Protein AF-A0A077R2S4-F1 (afdb_monomer)

InterPro domains:
  IPR029058 Alpha/Beta hydrolase fold [G3DSA:3.40.50.1820] (150-298)

Nearest PDB structures (foldseek):
  6gug-assembly1_A  TM=3.776E-01  e=5.746E-01  Aspergillus fumigatus Af293
  6gui-assembly1_B  TM=4.378E-01  e=1.288E+00  Aspergillus fumigatus Af293
  6gur-assembly1_B  TM=2.798E-01  e=3.287E-01  Aspergillus fumigatus Af293
  6gug-assembly1_B  TM=2.922E-01  e=1.069E+00  Aspergillus fumigatus Af293
  6gud-assembly1_B  TM=2.877E-01  e=1.004E+00  Aspergillus fumigatus Af293

Radius of gyration: 27.4 Å; Cα contacts (8 Å, |Δi|>4): 504; chains: 1; bounding box: 92×60×86 Å

Organism: NCBI:txid1398559

Secondary structure (DSSP, 8-state):
-------PPPP---SSSHHHHHHHHHHHGGGG-------S--TTS-STT----SS--PPPTTEEEEEEESSSS-EEEEEEES-SSSGGG-SEEEE----TT--HHHHHHHHHHHHHHHHHTT-TT--TTEEEEEE-PPPTTT-TTTS-TTBPP---TTTT-TTGGGS--EEEEETT---SSSS---HHHHHHH-S-HHHHHHHHHHHHHHHTT--STT-TTSS---TTT-GGGGG-TTTSTTS-GGGS----HHHHTTTTT-----EEEEETT--S-HHHHHHSHHHHHHHHS-GGG--BS-----TTTTTT----TTTT--TTS-------

pLDDT: mean 75.56, std 20.41, range [32.5, 98.06]

Foldseek 3Di:
DDDDDDDDDDDPDPDDDPVVVVVVVVVVVVPPPPPDFAFQDDPLPPDPPQDQDPELDDQADQWDWDWDDPDPQATWIKGKGCAPVDPVQAPEEAEFEDDRNQNQNVSLNLVVVLLVVCCVVVFAASDRRYMYIRTRAHGVPRHVNHDDPRYGHDNDPCPPCVPVQVDAAEAEAEPPQQAQDDDDPDLVLCLFQNRRPRSSSQSVVQVLCLLQVNECPPSQLHAGDDCVSHVVVVVPPDQQPPAPLVPADDDPPVVSVVNHNRHRLYAYAYDYPDHPDSNSQSVDPLSSLLVRHDSVRNHDDDRGRCHPVCRRSHSDCVSVPPPVPPPPPDDD

Sequence (332 aa):
MVRLSKHSPLPRAFLSLSVFLTILILSILSACAKPTRRDAFTSVRGNAGDTRLTSLGSRPAGAYARSLNVTSTSSIFTWYSKTPRNESDAESAFIIIHGVKRNAGTYWTILNNAWAKARDASFGSARPNSIRVAPLFFSTNEDAGVYNSSQLGWADSNAWTVAYANKQVRYVVGLNDTQIQNGDQTCMAHAVGGQLRRNRSLAYWKYIHLLAGQGGKGLENFPGSFPSLNPQQSGNKTNFQNNNTSNIPRSSYSVANKFKGVEIKHTLTVVQGAGHSASKVYSSTVGRYALFADQANSGGGTVPDFSNELIGYTADAAGAKSYDDGDDGDDD

Solvent-accessible surface area (backbone atoms only — not comparable to full-atom values): 19639 Å² total; per-residue (Å²): 134,90,84,90,82,89,83,83,86,81,84,91,81,86,87,79,65,74,67,61,57,55,56,55,58,61,60,65,68,68,76,70,74,73,79,73,89,36,38,38,54,68,78,90,68,64,78,72,90,66,72,59,48,84,55,86,67,71,82,36,91,68,43,44,84,42,71,48,72,80,50,101,71,34,23,38,46,24,44,30,38,61,37,33,86,48,79,89,62,43,79,40,77,44,81,43,80,48,63,94,75,56,45,18,42,60,49,40,47,47,50,49,53,26,38,50,58,27,32,79,67,68,34,66,63,29,47,88,27,29,35,41,34,12,49,48,67,36,36,60,81,58,18,65,84,55,60,57,93,40,46,50,32,50,47,58,94,60,80,77,53,78,64,55,57,76,36,83,44,73,48,78,43,26,71,52,20,60,49,63,71,73,81,82,76,48,42,68,43,34,17,49,17,44,61,30,48,39,36,29,56,43,15,48,56,48,47,58,42,26,46,19,56,46,69,67,78,94,44,65,38,37,26,40,81,53,59,92,60,38,55,70,72,68,65,58,67,85,80,64,75,85,55,76,70,85,62,48,91,70,77,52,69,78,61,50,56,73,37,45,76,51,67,70,57,54,29,56,22,46,32,81,89,14,33,90,38,65,59,57,35,34,70,34,70,69,40,32,34,41,72,24,35,55,74,95,60,17,40,42,69,81,81,66,81,32,42,74,79,31,74,78,55,49,45,41,77,77,40,52,42,70,82,83,60,89,72,90,78,81,90,133

Structure (mmCIF, N/CA/C/O backbone):
data_AF-A0A077R2S4-F1
#
_entry.id   AF-A0A077R2S4-F1
#
loop_
_atom_site.group_PDB
_atom_site.id
_atom_site.type_symbol
_atom_site.label_atom_id
_atom_site.label_alt_id
_atom_site.label_comp_id
_atom_site.label_asym_id
_atom_site.label_entity_id
_atom_site.label_seq_id
_atom_site.pdbx_PDB_ins_code
_atom_site.Cartn_x
_atom_site.Cartn_y
_atom_site.Cartn_z
_atom_site.occupancy
_atom_site.B_iso_or_equiv
_atom_site.auth_seq_id
_atom_site.auth_comp_id
_atom_site.auth_asym_id
_atom_site.auth_atom_id
_atom_site.pdbx_PDB_model_num
ATOM 1 N N . MET A 1 1 ? 70.246 36.382 55.295 1.00 35.97 1 MET A N 1
ATOM 2 C CA . MET A 1 1 ? 70.222 37.630 54.504 1.00 35.97 1 MET A CA 1
ATOM 3 C C . MET A 1 1 ? 69.010 37.559 53.576 1.00 35.97 1 MET A C 1
ATOM 5 O O . MET A 1 1 ? 68.963 36.639 52.783 1.00 35.97 1 MET A O 1
ATOM 9 N N . VAL A 1 2 ? 68.035 38.465 53.775 1.00 34.00 2 VAL A N 1
ATOM 10 C CA . VAL A 1 2 ? 66.860 38.806 52.922 1.00 34.00 2 VAL A CA 1
ATOM 11 C C . VAL A 1 2 ? 65.862 37.660 52.616 1.00 34.00 2 VAL A C 1
ATOM 13 O O . VAL A 1 2 ? 66.167 36.765 51.848 1.00 34.00 2 VAL A O 1
ATOM 16 N N . ARG A 1 3 ? 64.726 37.502 53.315 1.00 32.50 3 ARG A N 1
ATOM 17 C CA . ARG A 1 3 ? 63.436 38.251 53.394 1.00 32.50 3 ARG A CA 1
ATOM 18 C C . ARG A 1 3 ? 62.327 37.506 52.621 1.00 32.50 3 ARG A C 1
ATOM 20 O O . ARG A 1 3 ? 62.298 37.497 51.399 1.00 32.50 3 ARG A O 1
ATOM 27 N N . LEU A 1 4 ? 61.416 36.906 53.392 1.00 41.69 4 LEU A N 1
ATOM 28 C CA . LEU A 1 4 ? 60.133 36.326 52.980 1.00 41.69 4 LEU A CA 1
ATOM 29 C C . LEU A 1 4 ? 59.204 37.382 52.357 1.00 41.69 4 LEU A C 1
ATOM 31 O O . LEU A 1 4 ? 59.081 38.483 52.896 1.00 41.69 4 LEU A O 1
ATOM 35 N N . SER A 1 5 ? 58.459 36.997 51.316 1.00 39.62 5 SER A N 1
ATOM 36 C CA . SER A 1 5 ? 57.180 37.622 50.961 1.00 39.62 5 SER A CA 1
ATOM 37 C C . SER A 1 5 ? 56.158 36.560 50.553 1.00 39.62 5 SER A C 1
ATOM 39 O O . SER A 1 5 ? 56.462 35.625 49.816 1.00 39.62 5 SER A O 1
ATOM 41 N N . LYS A 1 6 ? 54.956 36.721 51.109 1.00 46.28 6 LYS A N 1
ATOM 42 C CA . LYS A 1 6 ? 53.762 35.876 51.020 1.00 46.28 6 LYS A CA 1
ATOM 43 C C . LYS A 1 6 ? 53.084 36.006 49.659 1.00 46.28 6 LYS A C 1
ATOM 45 O O . LYS A 1 6 ? 52.890 37.133 49.220 1.00 46.28 6 LYS A O 1
ATOM 50 N N . HIS A 1 7 ? 52.513 34.916 49.144 1.00 39.91 7 HIS A N 1
ATOM 51 C CA . HIS A 1 7 ? 51.259 34.968 48.385 1.00 39.91 7 HIS A CA 1
ATOM 52 C C . HIS A 1 7 ? 50.380 33.754 48.711 1.00 39.91 7 HIS A C 1
ATOM 54 O O . HIS A 1 7 ? 50.798 32.607 48.578 1.00 39.91 7 HIS A O 1
ATOM 60 N N . SER A 1 8 ? 49.163 34.044 49.169 1.00 48.75 8 SER A N 1
ATOM 61 C CA . SER A 1 8 ? 48.081 33.092 49.422 1.00 48.75 8 SER A CA 1
ATOM 62 C C . SER A 1 8 ? 47.190 33.001 48.175 1.00 48.75 8 SER A C 1
ATOM 64 O O . SER A 1 8 ? 46.899 34.049 47.594 1.00 48.75 8 SER A O 1
ATOM 66 N N . PRO A 1 9 ? 46.700 31.817 47.768 1.00 48.94 9 PRO A N 1
ATOM 67 C CA . PRO A 1 9 ? 45.737 31.715 46.678 1.00 48.94 9 PRO A CA 1
ATOM 68 C C . PRO A 1 9 ? 44.302 31.957 47.176 1.00 48.94 9 PRO A C 1
ATOM 70 O O . PRO A 1 9 ? 43.881 31.426 48.202 1.00 48.94 9 PRO A O 1
ATOM 73 N N . LEU A 1 10 ? 43.545 32.756 46.420 1.00 49.72 10 LEU A N 1
ATOM 74 C CA . LEU A 1 10 ? 42.093 32.916 46.555 1.00 49.72 10 LEU A CA 1
ATOM 75 C C . LEU A 1 10 ? 41.359 31.662 46.035 1.00 49.72 10 LEU A C 1
ATOM 77 O O . LEU A 1 10 ? 41.747 31.132 44.989 1.00 49.72 10 LEU A O 1
ATOM 81 N N . PRO A 1 11 ? 40.267 31.210 46.681 1.00 46.31 11 PRO A N 1
ATOM 82 C CA . PRO A 1 11 ? 39.453 30.110 46.178 1.00 46.31 11 PRO A CA 1
ATOM 83 C C . PRO A 1 11 ? 38.471 30.595 45.098 1.00 46.31 11 PRO A C 1
ATOM 85 O O . PRO A 1 11 ? 37.665 31.500 45.309 1.00 46.31 11 PRO A O 1
ATOM 88 N N . ARG A 1 12 ? 38.514 29.951 43.927 1.00 51.72 12 ARG A N 1
ATOM 89 C CA . ARG A 1 12 ? 37.487 30.050 42.879 1.00 51.72 12 ARG A CA 1
ATOM 90 C C . ARG A 1 12 ? 36.293 29.182 43.269 1.00 51.72 12 ARG A C 1
ATOM 92 O O . ARG A 1 12 ? 36.340 27.975 43.058 1.00 51.72 12 ARG A O 1
ATOM 99 N N . ALA A 1 13 ? 35.229 29.770 43.806 1.00 53.28 13 ALA A N 1
ATOM 100 C CA . ALA A 1 13 ? 33.996 29.020 44.047 1.00 53.28 13 ALA A CA 1
ATOM 101 C C . ALA A 1 13 ? 32.733 29.891 44.066 1.00 53.28 13 ALA A C 1
ATOM 103 O O . ALA A 1 13 ? 31.976 29.793 45.010 1.00 53.28 13 ALA A O 1
ATOM 104 N N . PHE A 1 14 ? 32.462 30.720 43.052 1.00 49.00 14 PHE A N 1
ATOM 105 C CA . PHE A 1 14 ? 31.135 31.352 42.906 1.00 49.00 14 PHE A CA 1
ATOM 106 C C . PHE A 1 14 ? 30.840 31.724 41.448 1.00 49.00 14 PHE A C 1
ATOM 108 O O . PHE A 1 14 ? 30.738 32.896 41.116 1.00 49.00 14 PHE A O 1
ATOM 115 N N . LEU A 1 15 ? 30.733 30.746 40.543 1.00 47.56 15 LEU A N 1
ATOM 116 C CA . LEU A 1 15 ? 30.203 31.006 39.194 1.00 47.56 15 LEU A CA 1
ATOM 117 C C . LEU A 1 15 ? 29.641 29.728 38.538 1.00 47.56 15 LEU A C 1
ATOM 119 O O . LEU A 1 15 ? 30.050 29.346 37.452 1.00 47.56 15 LEU A O 1
ATOM 123 N N . SER A 1 16 ? 28.746 29.000 39.217 1.00 50.97 16 SER A N 1
ATOM 124 C CA . SER A 1 16 ? 28.116 27.806 38.612 1.00 50.97 16 SER A CA 1
ATOM 125 C C . SER A 1 16 ? 26.710 27.471 39.131 1.00 50.97 16 SER A C 1
ATOM 127 O O . SER A 1 16 ? 26.252 26.347 38.946 1.00 50.97 16 SER A O 1
ATOM 129 N N . LEU A 1 17 ? 26.000 28.411 39.770 1.00 42.56 17 LEU A N 1
ATOM 130 C CA . LEU A 1 17 ? 24.646 28.134 40.281 1.00 42.56 17 LEU A CA 1
ATOM 131 C C . LEU A 1 17 ? 23.528 28.901 39.553 1.00 42.56 17 LEU A C 1
ATOM 133 O O . LEU A 1 17 ? 22.424 28.382 39.430 1.00 42.56 17 LEU A O 1
ATOM 137 N N . SER A 1 18 ? 23.808 30.070 38.965 1.00 43.78 18 SER A N 1
ATOM 138 C CA . SER A 1 18 ? 22.763 30.869 38.293 1.00 43.78 18 SER A CA 1
ATOM 139 C C . SER A 1 18 ? 22.418 30.412 36.867 1.00 43.78 18 SER A C 1
ATOM 141 O O . SER A 1 18 ? 21.312 30.677 36.402 1.00 43.78 18 SER A O 1
ATOM 143 N N . VAL A 1 19 ? 23.315 29.693 36.178 1.00 46.62 19 VAL A N 1
ATOM 144 C CA . VAL A 1 19 ? 23.072 29.191 34.805 1.00 46.62 19 VAL A CA 1
ATOM 145 C C . VAL A 1 19 ? 22.223 27.912 34.808 1.00 46.62 19 VAL A C 1
ATOM 147 O O . VAL A 1 19 ? 21.411 27.700 33.912 1.00 46.62 19 VAL A O 1
ATOM 150 N N . PHE A 1 20 ? 22.324 27.084 35.854 1.00 41.22 20 PHE A N 1
ATOM 151 C CA . PHE A 1 20 ? 21.506 25.871 35.966 1.00 41.22 20 PHE A CA 1
ATOM 152 C C . PHE A 1 20 ? 20.032 26.170 36.279 1.00 41.22 20 PHE A C 1
ATOM 154 O O . PHE A 1 20 ? 19.152 25.452 35.808 1.00 41.22 20 PHE A O 1
ATOM 161 N N . LEU A 1 21 ? 19.738 27.255 37.005 1.00 40.78 21 LEU A N 1
ATOM 162 C CA . LEU A 1 21 ? 18.360 27.601 37.368 1.00 40.78 21 LEU A CA 1
ATOM 163 C C . LEU A 1 21 ? 17.567 28.212 36.196 1.00 40.78 21 LEU A C 1
ATOM 165 O O . LEU A 1 21 ? 16.360 28.009 36.098 1.00 40.78 21 LEU A O 1
ATOM 169 N N . THR A 1 22 ? 18.231 28.896 35.259 1.00 44.09 22 THR A N 1
ATOM 170 C CA . THR A 1 22 ? 17.579 29.461 34.061 1.00 44.09 22 THR A CA 1
ATOM 171 C C . THR A 1 22 ? 17.277 28.400 32.998 1.00 44.09 22 THR A C 1
ATOM 173 O O . THR A 1 22 ? 16.233 28.467 32.352 1.00 44.09 22 THR A O 1
ATOM 176 N N . ILE A 1 23 ? 18.121 27.371 32.865 1.00 43.53 23 ILE A N 1
ATOM 177 C CA . ILE A 1 23 ? 17.885 26.252 31.934 1.00 43.53 23 ILE A CA 1
ATOM 178 C C . ILE A 1 23 ? 16.735 25.350 32.425 1.00 43.53 23 ILE A C 1
ATOM 180 O O . ILE A 1 23 ? 15.949 24.850 31.616 1.00 43.53 23 ILE A O 1
ATOM 184 N N . LEU A 1 24 ? 16.553 25.204 33.742 1.00 38.62 24 LEU A N 1
ATOM 185 C CA . LEU A 1 24 ? 15.439 24.427 34.295 1.00 38.62 24 LEU A CA 1
ATOM 186 C C . LEU A 1 24 ? 14.077 25.118 34.079 1.00 38.62 24 LEU A C 1
ATOM 188 O O . LEU A 1 24 ? 13.099 24.450 33.751 1.00 38.62 24 LEU A O 1
ATOM 192 N N . ILE A 1 25 ? 14.011 26.452 34.170 1.00 44.66 25 ILE A N 1
ATOM 193 C CA . ILE A 1 25 ? 12.762 27.210 33.958 1.00 44.66 25 ILE A CA 1
ATOM 194 C C . ILE A 1 25 ? 12.353 27.226 32.472 1.00 44.66 25 ILE A C 1
ATOM 196 O O . ILE A 1 25 ? 11.165 27.117 32.164 1.00 44.66 25 ILE A O 1
ATOM 200 N N . LEU A 1 26 ? 13.310 27.258 31.535 1.00 37.22 26 LEU A N 1
ATOM 201 C CA . LEU A 1 26 ? 13.007 27.198 30.096 1.00 37.22 26 LEU A CA 1
ATOM 202 C C . LEU A 1 26 ? 12.529 25.804 29.636 1.00 37.22 26 LEU A C 1
ATOM 204 O O . LEU A 1 26 ? 11.788 25.690 28.660 1.00 37.22 26 LEU A O 1
ATOM 208 N N . SER A 1 27 ? 12.897 24.752 30.373 1.00 39.97 27 SER A N 1
ATOM 209 C CA . SER A 1 27 ? 12.490 23.366 30.098 1.00 39.97 27 SER A CA 1
ATOM 210 C C . SER A 1 27 ? 11.046 23.070 30.528 1.00 39.97 27 SER A C 1
ATOM 212 O O . SER A 1 27 ? 10.375 22.244 29.914 1.00 39.97 27 SER A O 1
ATOM 214 N N . ILE A 1 28 ? 10.540 23.760 31.558 1.00 43.72 28 ILE A N 1
ATOM 215 C CA . ILE A 1 28 ? 9.183 23.544 32.094 1.00 43.72 28 ILE A CA 1
ATOM 216 C C . ILE A 1 28 ? 8.120 24.284 31.259 1.00 43.72 28 ILE A C 1
ATOM 218 O O . ILE A 1 28 ? 6.974 23.843 31.182 1.00 43.72 28 ILE A O 1
ATOM 222 N N . LEU A 1 29 ? 8.490 25.357 30.551 1.00 41.72 29 LEU A N 1
ATOM 223 C CA . LEU A 1 29 ? 7.560 26.116 29.7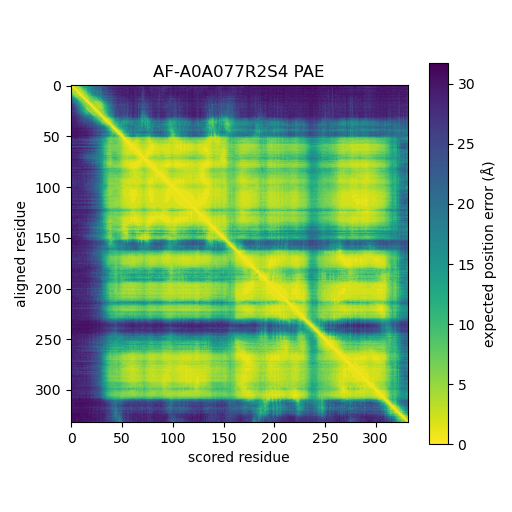01 1.00 41.72 29 LEU A CA 1
ATOM 224 C C . LEU A 1 29 ? 7.275 25.465 28.333 1.00 41.72 29 LEU A C 1
ATOM 226 O O . LEU A 1 29 ? 6.303 25.838 27.681 1.00 41.72 29 LEU A O 1
ATOM 230 N N . SER A 1 30 ? 8.051 24.461 27.906 1.00 45.38 30 SER A N 1
ATOM 231 C CA . SER A 1 30 ? 7.811 23.747 26.634 1.00 45.38 30 SER A CA 1
ATOM 232 C C . SER A 1 30 ? 6.810 22.585 26.729 1.00 45.38 30 SER A C 1
ATOM 234 O O . SER A 1 30 ? 6.482 21.978 25.713 1.00 45.38 30 SER A O 1
ATOM 236 N N . ALA A 1 31 ? 6.276 22.273 27.914 1.00 47.06 31 ALA A N 1
ATOM 237 C CA . ALA A 1 31 ? 5.393 21.116 28.116 1.00 47.06 31 ALA A CA 1
ATOM 238 C C . ALA A 1 31 ? 3.883 21.408 27.961 1.00 47.06 31 ALA A C 1
ATOM 240 O O . ALA A 1 31 ? 3.065 20.529 28.220 1.00 47.06 31 ALA A O 1
ATOM 241 N N . CYS A 1 32 ? 3.485 22.614 27.535 1.00 41.62 32 CYS A N 1
ATOM 242 C CA . CYS A 1 32 ? 2.068 22.990 27.406 1.00 41.62 32 CYS A CA 1
ATOM 243 C C . CYS A 1 32 ? 1.714 23.591 26.037 1.00 41.62 32 CYS A C 1
ATOM 245 O O . CYS A 1 32 ? 0.800 24.405 25.914 1.00 41.62 32 CYS A O 1
ATOM 247 N N . ALA A 1 33 ? 2.413 23.188 24.973 1.00 49.25 33 ALA A N 1
ATOM 248 C CA . ALA A 1 33 ? 1.857 23.367 23.640 1.00 49.25 33 ALA A CA 1
ATOM 249 C C . ALA A 1 33 ? 0.684 22.386 23.498 1.00 49.25 33 ALA A C 1
ATOM 251 O O . ALA A 1 33 ? 0.884 21.187 23.301 1.00 49.25 33 ALA A O 1
ATOM 252 N N . LYS A 1 34 ? -0.554 22.882 23.638 1.00 49.66 34 LYS A N 1
ATOM 253 C CA . LYS A 1 34 ? -1.734 22.120 23.210 1.00 49.66 34 LYS A CA 1
ATOM 254 C C . LYS A 1 34 ? -1.491 21.737 21.749 1.00 49.66 34 LYS A C 1
ATOM 256 O O . LYS A 1 34 ? -1.213 22.645 20.965 1.00 49.66 34 LYS A O 1
ATOM 261 N N . PRO A 1 35 ? -1.567 20.449 21.373 1.00 49.62 35 PRO A N 1
ATOM 262 C CA . PRO A 1 35 ? -1.450 20.067 19.977 1.00 49.62 35 PRO A CA 1
ATOM 263 C C . PRO A 1 35 ? -2.446 20.905 19.177 1.00 49.62 35 PRO A C 1
ATOM 265 O O . PRO A 1 35 ? -3.651 20.830 19.427 1.00 49.62 35 PRO A O 1
ATOM 268 N N . THR A 1 36 ? -1.956 21.759 18.276 1.00 51.38 36 THR A N 1
ATOM 269 C CA . THR A 1 36 ? -2.835 22.485 17.358 1.00 51.38 36 THR A CA 1
ATOM 270 C C . THR A 1 36 ? -3.651 21.437 16.619 1.00 51.38 36 THR A C 1
ATOM 272 O O . THR A 1 36 ? -3.081 20.468 16.121 1.00 51.38 36 THR A O 1
ATOM 275 N N . ARG A 1 37 ? -4.979 21.581 16.585 1.00 52.94 37 ARG A N 1
ATOM 276 C CA . ARG A 1 37 ? -5.844 20.653 15.850 1.00 52.94 37 ARG A CA 1
ATOM 277 C C . ARG A 1 37 ? -5.413 20.698 14.381 1.00 52.94 37 ARG A C 1
ATOM 279 O O . ARG A 1 37 ? -5.473 21.755 13.762 1.00 52.94 37 ARG A O 1
ATOM 286 N N . ARG A 1 38 ? -4.897 19.584 13.864 1.00 55.44 38 ARG A N 1
ATOM 287 C CA . ARG A 1 38 ? -4.399 19.461 12.487 1.00 55.44 38 ARG A CA 1
ATOM 288 C C . ARG A 1 38 ? -5.523 18.846 11.638 1.00 55.44 38 ARG A C 1
ATOM 290 O O . ARG A 1 38 ? -6.133 17.876 12.071 1.00 55.44 38 ARG A O 1
ATOM 297 N N . ASP A 1 39 ? -5.835 19.420 10.482 1.00 56.31 39 ASP A N 1
ATOM 298 C CA . ASP A 1 39 ? -6.893 18.942 9.570 1.00 56.31 39 ASP A CA 1
ATOM 299 C C . ASP A 1 39 ? -6.421 17.733 8.751 1.00 56.31 39 ASP A C 1
ATOM 301 O O . ASP A 1 39 ? -5.336 17.854 8.230 1.00 56.31 39 ASP A O 1
ATOM 305 N N . ALA A 1 40 ? -7.160 16.625 8.550 1.00 54.94 40 ALA A N 1
ATOM 306 C CA . ALA A 1 40 ? -6.719 15.464 7.740 1.00 54.94 40 ALA A CA 1
ATOM 307 C C . ALA A 1 40 ? -6.509 15.676 6.228 1.00 54.94 40 ALA A C 1
ATOM 309 O O . ALA A 1 40 ? -6.638 14.746 5.431 1.00 54.94 40 ALA A O 1
ATOM 310 N N . PHE A 1 41 ? -6.182 16.897 5.841 1.00 53.03 41 PHE A N 1
ATOM 311 C CA . PHE A 1 41 ? -6.106 17.364 4.481 1.00 53.03 41 PHE A CA 1
ATOM 312 C C . PHE A 1 41 ? -4.665 17.332 3.969 1.00 53.03 41 PHE A C 1
ATOM 314 O O . PHE A 1 41 ? -3.766 17.955 4.535 1.00 53.03 41 PHE A O 1
ATOM 321 N N . THR A 1 42 ? -4.441 16.619 2.867 1.00 51.59 42 THR A N 1
ATOM 322 C CA . THR A 1 42 ? -3.215 16.773 2.083 1.00 51.59 42 THR A CA 1
ATOM 323 C C . THR A 1 42 ? -3.458 17.872 1.058 1.00 51.59 42 THR A C 1
ATOM 325 O O . THR A 1 42 ? -4.186 17.650 0.094 1.00 51.59 42 THR A O 1
ATOM 328 N N . SER A 1 43 ? -2.809 19.028 1.215 1.00 48.94 43 SER A N 1
ATOM 329 C CA . SER A 1 43 ? -2.949 20.178 0.302 1.00 48.94 43 SER A CA 1
ATOM 330 C C . SER A 1 43 ? -2.508 19.916 -1.142 1.00 48.94 43 SER A C 1
ATOM 332 O O . SER A 1 43 ? -2.594 20.806 -1.976 1.00 48.94 43 SER A O 1
ATOM 334 N N . VAL A 1 44 ? -2.024 18.709 -1.446 1.00 49.06 44 VAL A N 1
ATOM 335 C CA . VAL A 1 44 ? -1.465 18.321 -2.746 1.00 49.06 44 VAL A CA 1
ATOM 336 C C . VAL A 1 44 ? -2.541 18.207 -3.842 1.00 49.06 44 VAL A C 1
ATOM 338 O O . VAL A 1 44 ? -2.189 18.165 -5.012 1.00 49.06 44 VAL A O 1
ATOM 341 N N . ARG A 1 45 ? -3.839 18.154 -3.498 1.00 50.62 45 ARG A N 1
ATOM 342 C CA . ARG A 1 45 ? -4.949 18.074 -4.476 1.00 50.62 45 ARG A CA 1
ATOM 343 C C . ARG A 1 45 ? -5.910 19.270 -4.495 1.00 50.62 45 ARG A C 1
ATOM 345 O O . ARG A 1 45 ? -6.779 19.297 -5.354 1.00 50.62 45 ARG A O 1
ATOM 352 N N . GLY A 1 46 ? -5.786 20.235 -3.582 1.00 53.44 46 GLY A N 1
ATOM 353 C CA . GLY A 1 46 ? -6.832 21.254 -3.403 1.00 53.44 46 GLY A CA 1
ATOM 354 C C . GLY A 1 46 ? -8.155 20.672 -2.868 1.00 53.44 46 GLY A C 1
ATOM 355 O O . GLY A 1 46 ? -8.196 19.521 -2.441 1.00 53.44 46 GLY A O 1
ATOM 356 N N . ASN A 1 47 ? -9.218 21.486 -2.838 1.00 50.56 47 ASN A N 1
ATOM 357 C CA . ASN A 1 47 ? -10.519 21.140 -2.228 1.00 50.56 47 ASN A CA 1
ATOM 358 C C . ASN A 1 47 ? -11.546 20.573 -3.235 1.00 50.56 47 ASN A C 1
ATOM 360 O O . ASN A 1 47 ? -12.666 20.236 -2.848 1.00 50.56 47 ASN A O 1
ATOM 364 N N . ALA A 1 48 ? -11.211 20.521 -4.527 1.00 50.75 48 ALA A N 1
ATOM 365 C CA . ALA A 1 48 ? -12.126 20.078 -5.576 1.00 50.75 48 ALA A CA 1
ATOM 366 C C . ALA A 1 48 ? -12.374 18.557 -5.492 1.00 50.75 48 ALA A C 1
ATOM 368 O O . ALA A 1 48 ? -11.445 17.769 -5.317 1.00 50.75 48 ALA A O 1
ATOM 369 N N . GLY A 1 49 ? -13.646 18.146 -5.558 1.00 55.53 49 GLY A N 1
ATOM 370 C CA . GLY A 1 49 ? -14.061 16.734 -5.546 1.00 55.53 49 GLY A CA 1
ATOM 371 C C . GLY A 1 49 ? -14.026 16.026 -4.181 1.00 55.53 49 GLY A C 1
ATOM 372 O O . GLY A 1 49 ? -14.341 14.831 -4.095 1.00 55.53 49 GLY A O 1
ATOM 373 N N . ASP A 1 50 ? -13.673 16.726 -3.097 1.00 60.47 50 ASP A N 1
ATOM 374 C CA . ASP A 1 50 ? -13.491 16.090 -1.795 1.00 60.47 50 ASP A CA 1
ATOM 375 C C . ASP A 1 50 ? -14.825 15.771 -1.109 1.00 60.47 50 ASP A C 1
ATOM 377 O O . ASP A 1 50 ? -15.715 16.602 -0.920 1.00 60.47 50 ASP A O 1
ATOM 381 N N . THR A 1 51 ? -14.989 14.505 -0.729 1.00 64.50 51 THR A N 1
ATOM 382 C CA . THR A 1 51 ? -16.268 14.022 -0.209 1.00 64.50 51 THR A CA 1
ATOM 383 C C . THR A 1 51 ? -16.352 14.318 1.281 1.00 64.50 51 THR A C 1
ATOM 385 O O . THR A 1 51 ? -15.736 13.612 2.084 1.00 64.50 51 THR A O 1
ATOM 388 N N . ARG A 1 52 ? -17.116 15.347 1.660 1.00 79.25 52 ARG A N 1
ATOM 389 C CA . ARG A 1 52 ? -17.551 15.563 3.046 1.00 79.25 52 ARG A CA 1
ATOM 390 C C . ARG A 1 52 ? -18.177 14.285 3.593 1.00 79.25 52 ARG A C 1
ATOM 392 O O . ARG A 1 52 ? -19.139 13.764 3.021 1.00 79.25 52 ARG A O 1
ATOM 399 N N . LEU A 1 53 ? -17.666 13.786 4.718 1.00 83.38 53 LEU A N 1
ATOM 400 C CA . LEU A 1 53 ? -18.337 12.692 5.400 1.00 83.38 53 LEU A CA 1
ATOM 401 C C . LEU A 1 53 ? -19.642 13.215 6.005 1.00 83.38 53 LEU A C 1
ATOM 403 O O . LEU A 1 53 ? -19.671 14.220 6.713 1.00 83.38 53 LEU A O 1
ATOM 407 N N . THR A 1 54 ? -20.733 12.501 5.745 1.00 85.44 54 THR A N 1
ATOM 408 C CA . THR A 1 54 ? -22.046 12.741 6.368 1.00 85.44 54 THR A CA 1
ATOM 409 C C . THR A 1 54 ? -22.361 11.726 7.466 1.00 85.44 54 THR A C 1
ATOM 411 O O . THR A 1 54 ? -23.285 11.918 8.249 1.00 85.44 54 THR A O 1
ATOM 414 N N . SER A 1 55 ? -21.588 10.638 7.548 1.00 88.19 55 SER A N 1
ATOM 415 C CA . SER A 1 55 ? -21.665 9.633 8.609 1.00 88.19 55 SER A CA 1
ATOM 416 C C . SER A 1 55 ? -20.349 8.853 8.721 1.00 88.19 55 SER A C 1
ATOM 418 O O . SER A 1 55 ? -19.498 8.923 7.835 1.00 88.19 55 SER A O 1
ATOM 420 N N . LEU A 1 56 ? -20.211 8.040 9.775 1.00 87.94 56 LEU A N 1
ATOM 421 C CA . LEU A 1 56 ? -19.105 7.080 9.939 1.00 87.94 56 LEU A CA 1
ATOM 422 C C . LEU A 1 56 ? -19.168 5.905 8.939 1.00 87.94 56 LEU A C 1
ATOM 424 O O . LEU A 1 56 ? -18.258 5.073 8.891 1.00 87.94 56 LEU A O 1
ATOM 428 N N . GLY A 1 57 ? -20.254 5.812 8.166 1.00 89.75 57 GLY A N 1
ATOM 429 C CA . GLY A 1 57 ? -20.583 4.662 7.337 1.00 89.75 57 GLY A CA 1
ATOM 430 C C . GLY A 1 57 ? -21.142 3.482 8.138 1.00 89.75 57 GLY A C 1
ATOM 431 O O . GLY A 1 57 ? -21.263 3.505 9.364 1.00 89.75 57 GLY A O 1
ATOM 432 N N . SER A 1 58 ? -21.504 2.422 7.418 1.00 93.25 58 SER A N 1
ATOM 433 C CA . SER A 1 58 ? -22.006 1.191 8.032 1.00 93.25 58 SER A CA 1
ATOM 434 C C . SER A 1 58 ? -20.886 0.419 8.725 1.00 93.25 58 SER A C 1
ATOM 436 O O . SER A 1 58 ? -19.794 0.263 8.176 1.00 93.25 58 SER A O 1
ATOM 438 N N . ARG A 1 59 ? -21.183 -0.129 9.909 1.00 96.50 59 ARG A N 1
ATOM 439 C CA . ARG A 1 59 ? -20.261 -1.006 10.640 1.00 96.50 59 ARG A CA 1
ATOM 440 C C . ARG A 1 59 ? -19.919 -2.245 9.798 1.00 96.50 59 ARG A C 1
ATOM 442 O O . ARG A 1 59 ? -20.831 -3.021 9.503 1.00 96.50 59 ARG A O 1
ATOM 449 N N . PRO A 1 60 ? -18.634 -2.506 9.505 1.00 97.31 60 PRO A N 1
ATOM 450 C CA . PRO A 1 60 ? -18.224 -3.725 8.818 1.00 97.31 60 PRO A CA 1
ATOM 451 C C . PRO A 1 60 ? -18.559 -4.996 9.610 1.00 97.31 60 PRO A C 1
ATOM 453 O O . PRO A 1 60 ? -18.469 -5.033 10.843 1.00 97.31 60 PRO A O 1
ATOM 456 N N . ALA A 1 61 ? -18.910 -6.072 8.906 1.00 96.88 61 ALA A N 1
ATOM 457 C CA . ALA A 1 61 ? -19.162 -7.369 9.526 1.00 96.88 61 ALA A CA 1
ATOM 458 C C . ALA A 1 61 ? -17.892 -7.903 10.211 1.00 96.88 61 ALA A C 1
ATOM 460 O O . ALA A 1 61 ? -16.845 -8.003 9.588 1.00 96.88 61 ALA A O 1
ATOM 461 N N . GLY A 1 62 ? -17.978 -8.267 11.492 1.00 96.06 62 GLY A N 1
ATOM 462 C CA . GLY A 1 62 ? -16.813 -8.718 12.269 1.00 96.06 62 GLY A CA 1
ATOM 463 C C . GLY A 1 62 ? -16.002 -7.594 12.926 1.00 96.06 62 GLY A C 1
ATOM 464 O O . GLY A 1 62 ? -15.053 -7.891 13.653 1.00 96.06 62 GLY A O 1
ATOM 465 N N . ALA A 1 63 ? -16.409 -6.333 12.749 1.00 97.81 63 ALA A N 1
ATOM 466 C CA . ALA A 1 63 ? -15.852 -5.182 13.450 1.00 97.81 63 ALA A CA 1
ATOM 467 C C . ALA A 1 63 ? -16.811 -4.627 14.519 1.00 97.81 63 ALA A C 1
ATOM 469 O O . ALA A 1 63 ? -18.004 -4.952 14.562 1.00 97.81 63 ALA A O 1
ATOM 470 N N . TYR A 1 64 ? -16.288 -3.754 15.373 1.00 97.38 64 TYR A N 1
ATOM 471 C CA . TYR A 1 64 ? -17.042 -2.841 16.225 1.00 97.38 64 TYR A CA 1
ATOM 472 C C . TYR A 1 64 ? -16.377 -1.459 16.233 1.00 97.38 64 TYR A C 1
ATOM 474 O O . TYR A 1 64 ? -15.207 -1.321 15.882 1.00 97.38 64 TYR A O 1
ATOM 482 N N . ALA A 1 65 ? -17.147 -0.429 16.576 1.00 96.19 65 ALA A N 1
ATOM 483 C CA . ALA A 1 65 ? -16.630 0.927 16.708 1.00 96.19 65 ALA A CA 1
ATOM 484 C C . ALA A 1 65 ? -15.851 1.060 18.021 1.00 96.19 65 ALA A C 1
ATOM 486 O O . ALA A 1 65 ? -16.354 0.671 19.077 1.00 96.19 65 ALA A O 1
ATOM 487 N N . ARG A 1 66 ? -14.648 1.632 17.962 1.00 94.75 66 ARG A N 1
ATOM 488 C CA . ARG A 1 66 ? -13.834 1.922 19.147 1.00 94.75 66 ARG A CA 1
ATOM 489 C C . ARG A 1 66 ? -13.036 3.199 18.944 1.00 94.75 66 ARG A C 1
ATOM 491 O O . ARG A 1 66 ? -12.376 3.348 17.919 1.00 94.75 66 ARG A O 1
ATOM 498 N N . SER A 1 67 ? -13.038 4.071 19.946 1.00 93.25 67 SER A N 1
ATOM 499 C CA . SER A 1 67 ? -12.085 5.178 20.029 1.00 93.25 67 SER A CA 1
ATOM 500 C C . SER A 1 67 ? -10.837 4.718 20.779 1.00 93.25 67 SER A C 1
ATOM 502 O O . SER A 1 67 ? -10.939 4.201 21.891 1.00 93.25 67 SER A O 1
ATOM 504 N N . LEU A 1 68 ? -9.667 4.877 20.166 1.00 91.75 68 LEU A N 1
ATOM 505 C CA . LEU A 1 68 ? -8.376 4.631 20.805 1.00 91.75 68 LEU A CA 1
ATOM 506 C C . LEU A 1 68 ? -7.813 5.956 21.304 1.00 91.75 68 LEU A C 1
ATOM 508 O O . LEU A 1 68 ? -7.653 6.888 20.517 1.00 91.75 68 LEU A O 1
ATOM 512 N N . ASN A 1 69 ? -7.523 6.046 22.599 1.00 90.75 69 ASN A N 1
ATOM 513 C CA . ASN A 1 69 ? -6.937 7.248 23.184 1.00 90.75 69 ASN A CA 1
ATOM 514 C C . ASN A 1 69 ? -5.484 7.392 22.717 1.00 90.75 69 ASN A C 1
ATOM 516 O O . ASN A 1 69 ? -4.691 6.464 22.848 1.00 90.75 69 ASN A O 1
ATOM 520 N N . VAL A 1 70 ? -5.149 8.563 22.181 1.00 83.38 70 VAL A N 1
ATOM 521 C CA . VAL A 1 70 ? -3.774 8.961 21.837 1.00 83.38 70 VAL A CA 1
ATOM 522 C C . VAL A 1 70 ? -3.185 9.805 22.965 1.00 83.38 70 VAL A C 1
ATOM 524 O O . VAL A 1 70 ? -2.015 9.667 23.307 1.00 83.38 70 VAL A O 1
ATOM 527 N N . THR A 1 71 ? -4.013 10.653 23.576 1.00 83.88 71 THR A N 1
ATOM 528 C CA . THR A 1 71 ? -3.695 11.420 24.785 1.00 83.88 71 THR A CA 1
ATOM 529 C C . THR A 1 71 ? -4.863 11.319 25.771 1.00 83.88 71 THR A C 1
ATOM 531 O O . THR A 1 71 ? -5.878 10.684 25.481 1.00 83.88 71 THR A O 1
ATOM 534 N N . SER A 1 72 ? -4.760 11.972 26.931 1.00 84.88 72 SER A N 1
ATOM 535 C CA . SER A 1 72 ? -5.874 12.079 27.885 1.00 84.88 72 SER A CA 1
ATOM 536 C C . SER A 1 72 ? -7.084 12.849 27.340 1.00 84.88 72 SER A C 1
ATOM 538 O O . SER A 1 72 ? -8.178 12.719 27.882 1.00 84.88 72 SER A O 1
ATOM 540 N N . THR A 1 73 ? -6.909 13.644 26.282 1.00 82.31 73 THR A N 1
ATOM 541 C CA . THR A 1 73 ? -7.948 14.518 25.713 1.00 82.31 73 THR A CA 1
ATOM 542 C C . THR A 1 73 ? -8.226 14.249 24.237 1.00 82.31 73 THR A C 1
ATOM 544 O O . THR A 1 73 ? -9.093 14.894 23.649 1.00 82.31 73 THR A O 1
ATOM 547 N N . SER A 1 74 ? -7.490 13.331 23.610 1.00 83.56 74 SER A N 1
ATOM 548 C CA . SER A 1 74 ? -7.554 13.082 22.172 1.00 83.56 74 SER A CA 1
ATOM 549 C C . SER A 1 74 ? -7.590 11.594 21.858 1.00 83.56 74 SER A C 1
ATOM 551 O O . SER A 1 74 ? -6.860 10.797 22.447 1.00 83.56 74 SER A O 1
ATOM 553 N N . SER A 1 75 ? -8.412 11.228 20.883 1.00 88.69 75 SER A N 1
ATOM 554 C CA . SER A 1 75 ? -8.650 9.856 20.457 1.00 88.69 75 SER A CA 1
ATOM 555 C C . SER A 1 75 ? -8.776 9.744 18.937 1.00 88.69 75 SER A C 1
ATOM 557 O O . SER A 1 75 ? -8.970 10.734 18.232 1.00 88.69 75 SER A O 1
ATOM 559 N N . ILE A 1 76 ? -8.660 8.522 18.423 1.00 88.62 76 ILE A N 1
ATOM 560 C CA . ILE A 1 76 ? -8.887 8.183 17.016 1.00 88.62 76 ILE A CA 1
ATOM 561 C C . ILE A 1 76 ? -10.039 7.187 16.947 1.00 88.62 76 ILE A C 1
ATOM 563 O O . ILE A 1 76 ? -10.007 6.156 17.620 1.00 88.62 76 ILE A O 1
ATOM 567 N N . PHE A 1 77 ? -11.048 7.481 16.125 1.00 92.62 77 PHE A N 1
ATOM 568 C CA . PHE A 1 77 ? -12.099 6.514 15.823 1.00 92.62 77 PHE A CA 1
ATOM 569 C C . PHE A 1 77 ? -11.542 5.380 14.966 1.00 92.62 77 PHE A C 1
ATOM 571 O O . PHE A 1 77 ? -10.802 5.615 14.012 1.00 92.62 77 PHE A O 1
ATOM 578 N N . THR A 1 78 ? -11.945 4.148 15.263 1.00 95.38 78 THR A N 1
ATOM 579 C CA . THR A 1 78 ? -11.524 2.966 14.517 1.00 95.38 78 THR A CA 1
ATOM 580 C C . THR A 1 78 ? -12.668 1.979 14.310 1.00 95.38 78 THR A C 1
ATOM 582 O O . THR A 1 78 ? -13.523 1.792 15.184 1.00 95.38 78 THR A O 1
ATOM 585 N N . TRP A 1 79 ? -12.631 1.277 13.176 1.00 97.81 79 TRP A N 1
ATOM 586 C CA . TRP A 1 79 ? -13.253 -0.038 13.055 1.00 97.81 79 TRP A CA 1
ATOM 587 C C . TR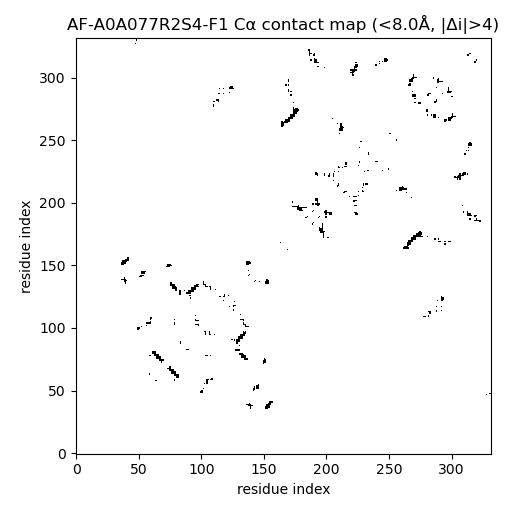P A 1 79 ? -12.277 -1.088 13.575 1.00 97.81 79 TRP A C 1
ATOM 589 O O . TRP A 1 79 ? -11.228 -1.319 12.974 1.00 97.81 79 TRP A O 1
ATOM 599 N N . TYR A 1 80 ? -12.618 -1.703 14.703 1.00 98.00 80 TYR A N 1
ATOM 600 C CA . TYR A 1 80 ? -11.760 -2.628 15.434 1.00 98.00 80 TYR A CA 1
ATOM 601 C C . TYR A 1 80 ? -12.296 -4.059 15.317 1.00 98.00 80 TYR A C 1
ATOM 603 O O . TYR A 1 80 ? -13.504 -4.284 15.416 1.00 98.00 80 TYR A O 1
ATOM 611 N N . SER A 1 81 ? -11.429 -5.042 15.076 1.00 98.06 81 SER A N 1
ATOM 612 C CA . SER A 1 81 ? -11.840 -6.438 14.900 1.00 98.06 81 SER A CA 1
ATOM 613 C C . SER A 1 81 ? -12.354 -7.082 16.186 1.00 98.06 81 SER A C 1
ATOM 615 O O . SER A 1 81 ? -11.786 -6.895 17.253 1.00 98.06 81 SER A O 1
ATOM 617 N N . LYS A 1 82 ? -13.388 -7.924 16.086 1.00 96.12 82 LYS A N 1
ATOM 618 C CA . LYS A 1 82 ? -13.925 -8.680 17.235 1.00 96.12 82 LYS A CA 1
ATOM 619 C C . LYS A 1 82 ? -13.027 -9.820 17.729 1.00 96.12 82 LYS A C 1
ATOM 621 O O . LYS A 1 82 ? -13.279 -10.346 18.809 1.00 96.12 82 LYS A O 1
ATOM 626 N N . THR A 1 83 ? -12.047 -10.242 16.929 1.00 94.06 83 THR A N 1
ATOM 627 C CA . THR A 1 83 ? -11.030 -11.213 17.349 1.00 94.06 83 THR A CA 1
ATOM 628 C C . THR A 1 83 ? -9.634 -10.576 17.303 1.00 94.06 83 THR A C 1
ATOM 630 O O . THR A 1 83 ? -9.399 -9.735 16.430 1.00 94.06 83 THR A O 1
ATOM 633 N N . PRO A 1 84 ? -8.717 -10.945 18.210 1.00 96.00 84 PRO A N 1
ATOM 634 C CA . PRO A 1 84 ? -8.980 -11.711 19.434 1.00 96.00 84 PRO A CA 1
ATOM 635 C C . PRO A 1 84 ? -9.939 -10.969 20.384 1.00 96.00 84 PRO A C 1
ATOM 637 O O . PRO A 1 84 ? -10.176 -9.774 20.224 1.00 96.00 84 PRO A O 1
ATOM 640 N N . ARG A 1 85 ? -10.541 -11.694 21.336 1.00 93.00 85 ARG A N 1
ATOM 641 C CA . ARG A 1 85 ? -11.462 -11.091 22.316 1.00 93.00 85 ARG A CA 1
ATOM 642 C C . ARG A 1 85 ? -10.714 -10.212 23.320 1.00 93.00 85 ARG A C 1
ATOM 644 O O . ARG A 1 85 ? -11.228 -9.156 23.675 1.00 93.00 85 ARG A O 1
ATOM 651 N N . ASN A 1 86 ? -9.524 -10.641 23.746 1.00 94.75 86 ASN A N 1
ATOM 652 C CA . ASN A 1 86 ? -8.620 -9.852 24.577 1.00 94.75 86 ASN A CA 1
ATOM 653 C C . ASN A 1 86 ? -7.386 -9.465 23.760 1.00 94.75 86 ASN A C 1
ATOM 655 O O . ASN A 1 86 ? -6.835 -10.287 23.031 1.00 94.75 86 ASN A O 1
ATOM 659 N N . GLU A 1 87 ? -6.925 -8.223 23.904 1.00 94.69 87 GLU A N 1
ATOM 660 C CA . GLU A 1 87 ? -5.731 -7.735 23.195 1.00 94.69 87 GLU A CA 1
ATOM 661 C C . GLU A 1 87 ? -4.455 -8.469 23.628 1.00 94.69 87 GLU A C 1
ATOM 663 O O . GLU A 1 87 ? -3.531 -8.594 22.831 1.00 94.69 87 GLU A O 1
ATOM 668 N N . SER A 1 88 ? -4.425 -9.008 24.852 1.00 96.50 88 SER A N 1
ATOM 669 C CA . SER A 1 88 ? -3.337 -9.856 25.358 1.00 96.50 88 SER A CA 1
ATOM 670 C C . SER A 1 88 ? -3.142 -11.141 24.558 1.00 96.50 88 SER A C 1
ATOM 672 O O . SER A 1 88 ? -2.054 -11.705 24.579 1.00 96.50 88 SER A O 1
ATOM 674 N N . ASP A 1 89 ? -4.183 -11.597 23.860 1.00 96.88 89 ASP A N 1
ATOM 675 C CA . ASP A 1 89 ? -4.157 -12.842 23.094 1.00 96.88 89 ASP A CA 1
ATOM 676 C C . ASP A 1 89 ? -3.707 -12.596 21.643 1.00 96.88 89 ASP A C 1
ATOM 678 O O . ASP A 1 89 ? -3.701 -13.521 20.830 1.00 96.88 89 ASP A O 1
ATOM 682 N N . ALA A 1 90 ? -3.390 -11.345 21.285 1.00 96.75 90 ALA A N 1
ATOM 683 C CA . ALA A 1 90 ? -3.050 -10.965 19.924 1.00 96.75 90 ALA A CA 1
ATOM 684 C C . ALA A 1 90 ? -1.692 -11.524 19.483 1.00 96.75 90 ALA A C 1
ATOM 686 O O . ALA A 1 90 ? -0.662 -11.283 20.104 1.00 96.75 90 ALA A O 1
ATOM 687 N N . GLU A 1 91 ? -1.696 -12.211 18.344 1.00 95.50 91 GLU A N 1
ATOM 688 C CA . GLU A 1 91 ? -0.496 -12.746 17.687 1.00 95.50 91 GLU A CA 1
ATOM 689 C C . GLU A 1 91 ? 0.081 -11.757 16.669 1.00 95.50 91 GLU A C 1
ATOM 691 O O . GLU A 1 91 ? 1.258 -11.812 16.316 1.00 95.50 91 GLU A O 1
ATOM 696 N N . SER A 1 92 ? -0.759 -10.859 16.158 1.00 93.62 92 SER A N 1
ATOM 697 C CA . SER A 1 92 ? -0.370 -9.819 15.214 1.00 93.62 92 SER A CA 1
ATOM 698 C C . SER A 1 92 ? -1.373 -8.668 15.239 1.00 93.62 92 SER A C 1
ATOM 700 O O . SER A 1 92 ? -2.499 -8.802 15.728 1.00 93.62 92 SER A O 1
ATOM 702 N N . ALA A 1 93 ? -0.969 -7.521 14.697 1.00 94.56 93 ALA A N 1
ATOM 703 C CA . ALA A 1 93 ? -1.836 -6.367 14.515 1.00 94.56 93 ALA A CA 1
ATOM 704 C C . ALA A 1 93 ? -1.659 -5.795 13.107 1.00 94.56 93 ALA A C 1
ATOM 706 O O . ALA A 1 93 ? -0.543 -5.541 12.657 1.00 94.56 93 ALA A O 1
ATOM 707 N N . PHE A 1 94 ? -2.778 -5.563 12.428 1.00 95.12 94 PHE A N 1
ATOM 708 C CA . PHE A 1 94 ? -2.847 -4.943 11.114 1.00 95.12 94 PHE A CA 1
ATOM 709 C C . PHE A 1 94 ? -3.546 -3.594 11.232 1.00 95.12 94 PHE A C 1
ATOM 711 O O . PHE A 1 94 ? -4.714 -3.529 11.623 1.00 95.12 94 PHE A O 1
ATOM 718 N N . ILE A 1 95 ? -2.838 -2.529 10.861 1.00 94.56 95 ILE A N 1
ATOM 719 C CA . ILE A 1 95 ? -3.397 -1.181 10.761 1.00 94.56 95 ILE A CA 1
ATOM 720 C C . ILE A 1 95 ? -3.761 -0.927 9.297 1.00 94.56 95 ILE A C 1
ATOM 722 O O . ILE A 1 95 ? -2.916 -1.004 8.408 1.00 94.56 95 ILE A O 1
ATOM 726 N N . ILE A 1 96 ? -5.036 -0.648 9.051 1.00 94.69 96 ILE A N 1
ATOM 727 C CA . ILE A 1 96 ? -5.646 -0.528 7.730 1.00 94.69 96 ILE A CA 1
ATOM 728 C C . ILE A 1 96 ? -5.946 0.943 7.459 1.00 94.69 96 ILE A C 1
ATOM 730 O O . ILE A 1 96 ? -6.891 1.508 8.003 1.00 94.69 96 ILE A O 1
ATOM 734 N N . ILE A 1 97 ? -5.143 1.557 6.599 1.00 89.88 97 ILE A N 1
ATOM 735 C CA . ILE A 1 97 ? -5.267 2.971 6.250 1.00 89.88 97 ILE A CA 1
ATOM 736 C C . ILE A 1 97 ? -6.091 3.098 4.966 1.00 89.88 97 ILE A C 1
ATOM 738 O O . ILE A 1 97 ? -5.803 2.440 3.965 1.00 89.88 97 ILE A O 1
ATOM 742 N N . HIS A 1 98 ? -7.141 3.915 5.003 1.00 86.19 98 HIS A N 1
ATOM 743 C CA . HIS A 1 98 ? -7.966 4.212 3.832 1.00 86.19 98 HIS A CA 1
ATOM 744 C C . HIS A 1 98 ? -7.321 5.280 2.937 1.00 86.19 98 HIS A C 1
ATOM 746 O O . HIS A 1 98 ? -6.423 6.005 3.358 1.00 86.19 98 HIS A O 1
ATOM 752 N N . GLY A 1 99 ? -7.817 5.406 1.705 1.00 80.25 99 GLY A N 1
ATOM 753 C CA . GLY A 1 99 ? -7.434 6.490 0.797 1.00 80.25 99 GLY A CA 1
ATOM 754 C C . GLY A 1 99 ? -8.174 7.807 1.066 1.00 80.25 99 GLY A C 1
ATOM 755 O O . GLY A 1 99 ? -8.844 7.971 2.087 1.00 80.25 99 GLY A O 1
ATOM 756 N N . VAL A 1 100 ? -8.100 8.717 0.093 1.00 75.81 100 VAL A N 1
ATOM 757 C CA . VAL A 1 100 ? -8.657 10.085 0.153 1.00 75.81 100 VAL A CA 1
ATOM 758 C C . VAL A 1 100 ? -10.165 10.139 0.429 1.00 75.81 100 VAL A C 1
ATOM 760 O O . VAL A 1 100 ? -10.633 11.015 1.140 1.00 75.81 100 VAL A O 1
ATOM 763 N N . LYS A 1 101 ? -10.933 9.131 -0.013 1.00 79.88 101 LYS A N 1
ATOM 764 C CA . LYS A 1 101 ? -12.392 9.055 0.216 1.00 79.88 101 LYS A CA 1
ATOM 765 C C . LYS A 1 101 ? -12.794 8.758 1.667 1.00 79.88 101 LYS A C 1
ATOM 767 O O . LYS A 1 101 ? -13.975 8.558 1.933 1.00 79.88 101 LYS A O 1
ATOM 772 N N . ARG A 1 102 ? -11.831 8.636 2.591 1.00 84.12 102 ARG A N 1
ATOM 773 C CA . ARG A 1 102 ? -12.068 8.425 4.032 1.00 84.12 102 ARG A CA 1
ATOM 774 C C . ARG A 1 102 ? -13.063 7.302 4.348 1.00 84.12 102 ARG A C 1
ATOM 776 O O . ARG A 1 102 ? -13.867 7.375 5.265 1.00 84.12 102 ARG A O 1
ATOM 783 N N . ASN A 1 103 ? -13.003 6.210 3.591 1.00 87.50 103 ASN A N 1
ATOM 784 C CA . ASN A 1 103 ? -13.944 5.092 3.674 1.00 87.50 103 ASN A CA 1
ATOM 785 C C . ASN A 1 103 ? -13.348 3.890 4.430 1.00 87.50 103 ASN A C 1
ATOM 787 O O . ASN A 1 103 ? -13.291 2.770 3.911 1.00 87.50 103 ASN A O 1
ATOM 791 N N . ALA A 1 104 ? -12.927 4.115 5.681 1.00 92.31 104 ALA A N 1
ATOM 792 C CA . ALA A 1 104 ? -12.274 3.115 6.539 1.00 92.31 104 ALA A CA 1
ATOM 793 C C . ALA A 1 104 ? -13.000 1.757 6.573 1.00 92.31 104 ALA A C 1
ATOM 795 O O . ALA A 1 104 ? -12.359 0.709 6.516 1.00 92.31 104 ALA A O 1
ATOM 796 N N . GLY A 1 105 ? -14.338 1.758 6.623 1.00 94.94 105 GLY A N 1
ATOM 797 C CA . GLY A 1 105 ? -15.138 0.529 6.680 1.00 94.94 105 GLY A CA 1
ATOM 798 C C . GLY A 1 105 ? -15.029 -0.341 5.420 1.00 94.94 105 GLY A C 1
ATOM 799 O O . GLY A 1 105 ? -14.980 -1.572 5.511 1.00 94.94 105 GLY A O 1
ATOM 800 N N . THR A 1 106 ? -14.911 0.284 4.246 1.00 94.56 106 THR A N 1
ATOM 801 C CA . THR A 1 106 ? -14.702 -0.416 2.970 1.00 94.56 106 THR A CA 1
ATOM 802 C C . THR A 1 106 ? -13.338 -1.096 2.949 1.00 94.56 106 THR A C 1
ATOM 804 O O . THR A 1 106 ? -13.245 -2.287 2.646 1.00 94.56 106 THR A O 1
ATOM 807 N N . TYR A 1 107 ? -12.284 -0.370 3.333 1.00 94.44 107 TYR A N 1
ATOM 808 C CA . TYR A 1 107 ? -10.926 -0.918 3.408 1.00 94.44 107 TYR A CA 1
ATOM 809 C C . TYR A 1 107 ? -10.823 -2.033 4.450 1.00 94.44 107 TYR A C 1
ATOM 811 O O . TYR A 1 107 ? -10.237 -3.079 4.166 1.00 94.44 107 TYR A O 1
ATOM 819 N N . TRP A 1 108 ? -11.459 -1.855 5.613 1.00 97.31 108 TRP A N 1
ATOM 820 C CA . TRP A 1 108 ? -11.556 -2.898 6.631 1.00 97.31 108 TRP A CA 1
ATOM 821 C C . TRP A 1 108 ? -12.197 -4.162 6.053 1.00 97.31 108 TRP A C 1
ATOM 823 O O . TRP A 1 108 ? -11.643 -5.246 6.197 1.00 97.31 108 TRP A O 1
ATOM 833 N N . THR A 1 109 ? -13.321 -4.037 5.340 1.00 97.62 109 THR A N 1
ATOM 834 C CA . THR A 1 109 ? -14.035 -5.187 4.754 1.00 97.62 109 THR A CA 1
ATOM 835 C C . THR A 1 109 ? -13.170 -5.929 3.737 1.00 97.62 109 THR A C 1
ATOM 837 O O . THR A 1 109 ? -13.054 -7.154 3.797 1.00 97.62 109 THR A O 1
ATOM 840 N N . ILE A 1 110 ? -12.524 -5.199 2.823 1.00 96.25 110 ILE A N 1
ATOM 841 C CA . ILE A 1 110 ? -11.654 -5.784 1.795 1.00 96.25 110 ILE A CA 1
ATOM 842 C C . ILE A 1 110 ? -10.498 -6.553 2.442 1.00 96.25 110 ILE A C 1
ATOM 844 O O . ILE A 1 110 ? -10.265 -7.716 2.103 1.00 96.25 110 ILE A O 1
ATOM 848 N N . LEU A 1 111 ? -9.792 -5.931 3.388 1.00 96.69 111 LEU A N 1
ATOM 849 C CA . LEU A 1 111 ? -8.611 -6.533 4.002 1.00 96.69 111 LEU A CA 1
ATOM 850 C C . LEU A 1 111 ? -8.956 -7.600 5.042 1.00 96.69 111 LEU A C 1
ATOM 852 O O . LEU A 1 111 ? -8.202 -8.559 5.179 1.00 96.69 111 LEU A O 1
ATOM 856 N N . ASN A 1 112 ? -10.113 -7.525 5.701 1.00 97.44 112 ASN A N 1
ATOM 857 C CA . ASN A 1 112 ? -10.603 -8.613 6.542 1.00 97.44 112 ASN A CA 1
ATOM 858 C C . ASN A 1 112 ? -10.963 -9.850 5.706 1.00 97.44 112 ASN A C 1
ATOM 860 O O . ASN A 1 112 ? -10.636 -10.966 6.101 1.00 97.44 112 ASN A O 1
ATOM 864 N N . ASN A 1 113 ? -11.564 -9.672 4.526 1.00 97.50 113 ASN A N 1
ATOM 865 C CA . ASN A 1 113 ? -11.818 -10.782 3.603 1.00 97.50 113 ASN A CA 1
ATOM 866 C C . ASN A 1 113 ? -10.510 -11.388 3.072 1.00 97.50 113 ASN A C 1
ATOM 868 O O . ASN A 1 113 ? -10.398 -12.608 2.950 1.00 97.50 113 ASN A O 1
ATOM 872 N N . ALA A 1 114 ? -9.511 -10.550 2.776 1.00 97.00 114 ALA A N 1
ATOM 873 C CA . ALA A 1 114 ? -8.182 -11.012 2.384 1.00 97.00 114 ALA A CA 1
ATOM 874 C C . ALA A 1 114 ? -7.501 -11.796 3.515 1.00 97.00 114 ALA A C 1
ATOM 876 O O . ALA A 1 114 ? -6.992 -12.888 3.269 1.00 97.00 114 ALA A O 1
ATOM 877 N N . TRP A 1 115 ? -7.553 -11.277 4.746 1.00 97.19 115 TRP A N 1
ATOM 878 C CA . TRP A 1 115 ? -7.052 -11.948 5.945 1.00 97.19 115 TRP A CA 1
ATOM 879 C C . TRP A 1 115 ? -7.756 -13.282 6.180 1.00 97.19 115 TRP A C 1
ATOM 881 O O . TRP A 1 115 ? -7.075 -14.272 6.397 1.00 97.19 115 TRP A O 1
ATOM 891 N N . ALA A 1 116 ? -9.087 -13.348 6.083 1.00 97.06 116 ALA A N 1
ATOM 892 C CA . ALA A 1 116 ? -9.830 -14.585 6.324 1.00 97.06 116 ALA A CA 1
ATOM 893 C C . ALA A 1 116 ? -9.411 -15.676 5.332 1.00 97.06 116 ALA A C 1
ATOM 895 O O . ALA A 1 116 ? -9.043 -16.772 5.738 1.00 97.06 116 ALA A O 1
ATOM 896 N N . LYS A 1 117 ? -9.341 -15.336 4.038 1.00 96.81 117 LYS A N 1
ATOM 897 C CA . LYS A 1 117 ? -8.851 -16.253 2.998 1.00 96.81 117 LYS A CA 1
ATOM 898 C C . LYS A 1 117 ? -7.393 -16.669 3.210 1.00 96.81 117 LYS A C 1
ATOM 900 O O . LYS A 1 117 ? -7.039 -17.801 2.909 1.00 96.81 117 LYS A O 1
ATOM 905 N N . ALA A 1 118 ? -6.539 -15.757 3.672 1.00 96.12 118 ALA A N 1
ATOM 906 C CA . ALA A 1 118 ? -5.140 -16.052 3.973 1.00 96.12 118 ALA A CA 1
ATOM 907 C C . ALA A 1 118 ? -5.007 -16.965 5.201 1.00 96.12 118 ALA A C 1
ATOM 909 O O . ALA A 1 118 ? -4.268 -17.941 5.148 1.00 96.12 118 ALA A O 1
ATOM 910 N N . ARG A 1 119 ? -5.766 -16.699 6.267 1.00 96.06 119 ARG A N 1
ATOM 911 C CA . ARG A 1 119 ? -5.844 -17.518 7.481 1.00 96.06 119 ARG A CA 1
ATOM 912 C C . ARG A 1 119 ? -6.305 -18.932 7.160 1.00 96.06 119 ARG A C 1
ATOM 914 O O . ARG A 1 119 ? -5.668 -19.884 7.589 1.00 96.06 119 ARG A O 1
ATOM 921 N N . ASP A 1 120 ? -7.381 -19.064 6.390 1.00 96.31 120 ASP A N 1
ATOM 922 C CA . ASP A 1 120 ? -7.942 -20.370 6.025 1.00 96.31 120 ASP A CA 1
ATOM 923 C C . ASP A 1 120 ? -6.966 -21.170 5.144 1.00 96.31 120 ASP A C 1
ATOM 925 O O . ASP A 1 120 ? -6.928 -22.394 5.204 1.00 96.31 120 ASP A O 1
ATOM 929 N N . ALA A 1 121 ? -6.112 -20.473 4.388 1.00 95.06 121 ALA A N 1
ATOM 930 C CA . ALA A 1 121 ? -5.003 -21.056 3.636 1.00 95.06 121 ALA A CA 1
ATOM 931 C C . ALA A 1 121 ? -3.693 -21.187 4.445 1.00 95.06 121 ALA A C 1
ATOM 933 O O . ALA A 1 121 ? -2.673 -21.587 3.890 1.00 95.06 121 ALA A O 1
ATOM 934 N N . SER A 1 122 ? -3.698 -20.854 5.741 1.00 92.06 122 SER A N 1
ATOM 935 C CA . SER A 1 122 ? -2.527 -20.874 6.634 1.00 92.06 122 SER A CA 1
ATOM 936 C C . SER A 1 122 ? -1.339 -20.022 6.154 1.00 92.06 122 SER A C 1
ATOM 938 O O . SER A 1 122 ? -0.177 -20.403 6.289 1.00 92.06 122 SER A O 1
ATOM 940 N N . PHE A 1 123 ? -1.611 -18.845 5.586 1.00 90.56 123 PHE A N 1
ATOM 941 C CA . PHE A 1 123 ? -0.580 -17.949 5.061 1.00 90.56 123 PHE A CA 1
ATOM 942 C C . PHE A 1 123 ? 0.038 -17.064 6.149 1.00 90.56 123 PHE A C 1
ATOM 944 O O . PHE A 1 123 ? -0.589 -16.119 6.630 1.00 90.56 123 PHE A O 1
ATOM 951 N N . GLY A 1 124 ? 1.312 -17.328 6.453 1.00 89.44 124 GLY A N 1
ATOM 952 C CA . GLY A 1 124 ? 2.222 -16.427 7.168 1.00 89.44 124 GLY A CA 1
ATOM 953 C C . GLY A 1 124 ? 1.623 -15.756 8.408 1.00 89.44 124 GLY A C 1
ATOM 954 O O . GLY A 1 124 ? 1.315 -16.418 9.401 1.00 89.44 124 GLY A O 1
ATOM 955 N N . SER A 1 125 ? 1.490 -14.430 8.372 1.00 92.69 125 SER A N 1
ATOM 956 C CA . SER A 1 125 ? 1.037 -13.599 9.494 1.00 92.69 125 SER A CA 1
ATOM 957 C C . SER A 1 125 ? -0.486 -13.510 9.658 1.00 92.69 125 SER A C 1
ATOM 959 O O . SER A 1 125 ? -0.952 -12.901 10.624 1.00 92.69 125 SER A O 1
ATOM 961 N N . ALA A 1 126 ? -1.282 -14.127 8.773 1.00 95.00 126 ALA A N 1
ATOM 962 C CA . ALA A 1 126 ? -2.745 -14.157 8.867 1.00 95.00 126 ALA A CA 1
ATOM 963 C C . ALA A 1 126 ? -3.228 -15.141 9.950 1.00 95.00 126 ALA A C 1
ATOM 965 O O . ALA A 1 126 ? -3.872 -16.152 9.677 1.00 95.00 126 ALA A O 1
ATOM 966 N N . ARG A 1 127 ? -2.889 -14.855 11.206 1.00 95.44 127 ARG A N 1
ATOM 967 C CA . ARG A 1 127 ? -3.169 -15.727 12.350 1.00 95.44 127 ARG A CA 1
ATOM 968 C C . ARG A 1 127 ? -4.595 -15.541 12.879 1.00 95.44 127 ARG A C 1
ATOM 970 O O . ARG A 1 127 ? -5.121 -14.431 12.770 1.00 95.44 127 ARG A O 1
ATOM 977 N N . PRO A 1 128 ? -5.247 -16.560 13.467 1.00 95.19 128 PRO A N 1
ATOM 978 C CA . PRO A 1 128 ? -6.603 -16.424 14.007 1.00 95.19 128 PRO A CA 1
ATOM 979 C C . PRO A 1 128 ? -6.766 -15.268 15.009 1.00 95.19 128 PRO A C 1
ATOM 981 O O . PRO A 1 128 ? -7.777 -14.558 14.944 1.00 95.19 128 PRO A O 1
ATOM 984 N N . ASN A 1 129 ? -5.753 -15.012 15.849 1.00 96.50 129 ASN A N 1
ATOM 985 C CA . ASN A 1 129 ? -5.760 -13.925 16.830 1.00 96.50 129 ASN A CA 1
ATOM 986 C C . ASN A 1 129 ? -5.045 -12.671 16.312 1.00 96.50 129 ASN A C 1
ATOM 988 O O . ASN A 1 129 ? -4.236 -12.053 16.998 1.00 96.50 129 ASN A O 1
ATOM 992 N N . SER A 1 130 ? -5.365 -12.264 15.087 1.00 96.81 130 SER A N 1
ATOM 993 C CA . SER A 1 130 ? -4.891 -10.994 14.535 1.00 96.81 130 SER A CA 1
ATOM 994 C C . SER A 1 130 ? -5.827 -9.845 14.904 1.00 96.81 130 SER A C 1
ATOM 996 O O . SER A 1 130 ? -7.011 -9.872 14.553 1.00 96.81 130 SER A O 1
ATOM 998 N N . ILE A 1 131 ? -5.310 -8.779 15.509 1.00 97.94 131 ILE A N 1
ATOM 999 C CA . ILE A 1 131 ? -6.021 -7.499 15.571 1.00 97.94 131 ILE A CA 1
ATOM 1000 C C . ILE A 1 131 ? -6.053 -6.907 14.156 1.00 97.94 131 ILE A C 1
ATOM 1002 O O . ILE A 1 131 ? -5.028 -6.830 13.485 1.00 97.94 131 ILE A O 1
ATOM 1006 N N . ARG A 1 132 ? -7.221 -6.466 13.683 1.00 97.56 132 ARG A N 1
ATOM 1007 C CA . ARG A 1 132 ? -7.356 -5.646 12.468 1.00 97.56 132 ARG A CA 1
ATOM 1008 C C . ARG A 1 132 ? -8.085 -4.368 12.825 1.00 97.56 132 ARG A C 1
ATOM 1010 O O . ARG A 1 132 ? -9.252 -4.404 13.221 1.00 97.56 132 ARG A O 1
ATOM 1017 N N . VAL A 1 133 ? -7.401 -3.248 12.656 1.00 97.62 133 VAL A N 1
ATOM 1018 C CA . VAL A 1 133 ? -7.907 -1.929 13.014 1.00 97.62 133 VAL A CA 1
ATOM 1019 C C . VAL A 1 133 ? -7.859 -1.020 11.796 1.00 97.62 133 VAL A C 1
ATOM 1021 O O . VAL A 1 133 ? -6.817 -0.882 11.167 1.00 97.62 133 VAL A O 1
ATOM 1024 N N . ALA A 1 134 ? -8.985 -0.404 11.447 1.00 96.31 134 ALA A N 1
ATOM 1025 C CA . ALA A 1 134 ? -9.046 0.622 10.413 1.00 96.31 134 ALA A CA 1
ATOM 1026 C C . ALA A 1 134 ? -9.394 1.965 11.062 1.00 96.31 134 ALA A C 1
ATOM 1028 O O . ALA A 1 134 ? -10.575 2.200 11.344 1.00 96.31 134 ALA A O 1
ATOM 1029 N N . PRO A 1 135 ? -8.400 2.818 11.370 1.00 93.19 135 PRO A N 1
ATOM 1030 C CA . PRO A 1 135 ? -8.673 4.177 11.811 1.00 93.19 135 PRO A CA 1
ATOM 1031 C C . PRO A 1 135 ? -9.417 4.964 10.732 1.00 93.19 135 PRO A C 1
ATOM 1033 O O . PRO A 1 135 ? -9.201 4.758 9.538 1.00 93.19 135 PRO A O 1
ATOM 1036 N N . LEU A 1 136 ? -10.299 5.856 11.173 1.00 88.81 136 LEU A N 1
ATOM 1037 C CA . LEU A 1 136 ? -10.965 6.835 10.324 1.00 88.81 136 LEU A CA 1
ATOM 1038 C C . LEU A 1 136 ? -10.350 8.204 10.604 1.00 88.81 136 LEU A C 1
ATOM 1040 O O . LEU A 1 136 ? -10.447 8.711 11.723 1.00 88.81 136 LEU A O 1
ATOM 1044 N N . PHE A 1 137 ? -9.697 8.775 9.597 1.00 84.44 137 PHE A N 1
ATOM 1045 C CA . PHE A 1 137 ? -9.086 10.097 9.688 1.00 84.44 137 PHE A CA 1
ATOM 1046 C C . PHE A 1 137 ? -10.071 11.155 9.191 1.00 84.44 137 PHE A C 1
ATOM 1048 O O . PHE A 1 137 ? -10.475 11.123 8.029 1.00 84.44 137 PHE A O 1
ATOM 1055 N N . PHE A 1 138 ? -10.460 12.073 10.078 1.00 81.25 138 PHE A N 1
ATOM 1056 C CA . PHE A 1 138 ? -11.436 13.125 9.789 1.00 81.25 138 PHE A CA 1
ATOM 1057 C C . PHE A 1 138 ? -10.768 14.408 9.300 1.00 81.25 138 PHE A C 1
ATOM 1059 O O . PHE A 1 138 ? -9.767 14.837 9.878 1.00 81.25 138 PHE A O 1
ATOM 1066 N N . SER A 1 139 ? -11.364 15.075 8.313 1.00 77.31 139 SER A N 1
ATOM 1067 C CA . SER A 1 139 ? -11.055 16.480 8.056 1.00 77.31 139 SER A CA 1
ATOM 1068 C C . SER A 1 139 ? -11.737 17.339 9.100 1.00 77.31 139 SER A C 1
ATOM 1070 O O . SER A 1 139 ? -12.933 17.196 9.367 1.00 77.31 139 SER A O 1
ATOM 1072 N N . THR A 1 140 ? -10.986 18.276 9.664 1.00 71.88 140 THR A N 1
ATOM 1073 C CA . THR A 1 140 ? -11.565 19.215 10.605 1.00 71.88 140 THR A CA 1
ATOM 1074 C C . THR A 1 140 ? -12.542 20.179 9.951 1.00 71.88 140 THR A C 1
ATOM 1076 O O . THR A 1 140 ? -13.495 20.593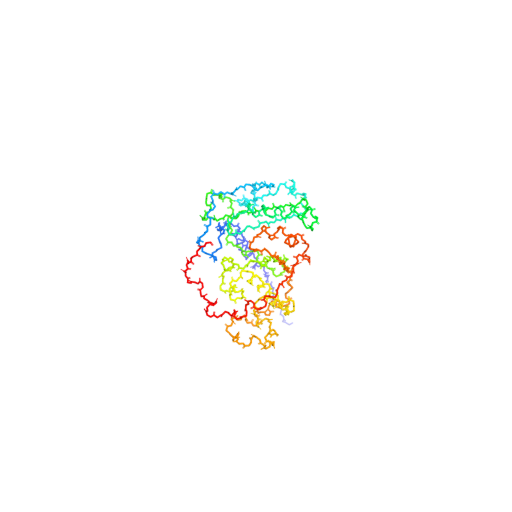 10.614 1.00 71.88 140 THR A O 1
ATOM 1079 N N . ASN A 1 141 ? -12.313 20.488 8.674 1.00 72.44 141 ASN A N 1
ATOM 1080 C CA . ASN A 1 141 ? -13.091 21.439 7.892 1.00 72.44 141 ASN A CA 1
ATOM 1081 C C . ASN A 1 141 ? -14.313 20.762 7.267 1.00 72.44 141 ASN A C 1
ATOM 1083 O O . ASN A 1 141 ? -15.433 21.242 7.431 1.00 72.44 141 ASN A O 1
ATOM 1087 N N . GLU A 1 142 ? -14.118 19.597 6.648 1.00 77.81 142 GLU A N 1
ATOM 1088 C CA . GLU A 1 142 ? -15.187 18.952 5.883 1.00 77.81 142 GLU A CA 1
ATOM 1089 C C . GLU A 1 142 ? -16.102 18.075 6.749 1.00 77.81 142 GLU A C 1
ATOM 1091 O O . GLU A 1 142 ? -17.306 18.003 6.509 1.00 77.81 142 GLU A O 1
ATOM 1096 N N . ASP A 1 143 ? -15.598 17.447 7.818 1.00 80.50 143 ASP A N 1
ATOM 1097 C CA . ASP A 1 143 ? -16.346 16.387 8.513 1.00 80.50 143 ASP A CA 1
ATOM 1098 C C . ASP A 1 143 ? -17.045 16.854 9.795 1.00 80.50 143 ASP A C 1
ATOM 1100 O O . ASP A 1 143 ? -17.434 16.023 10.610 1.00 80.50 143 ASP A O 1
ATOM 1104 N N . ALA A 1 144 ? -17.225 18.163 10.012 1.00 75.81 144 ALA A N 1
ATOM 1105 C CA . ALA A 1 144 ? -17.644 18.752 11.298 1.00 75.81 144 ALA A CA 1
ATOM 1106 C C . ALA A 1 144 ? -18.921 18.150 11.941 1.00 75.81 144 ALA A C 1
ATOM 1108 O O . ALA A 1 144 ? -19.150 18.344 13.132 1.00 75.81 144 ALA A O 1
ATOM 1109 N N . GLY A 1 145 ? -19.742 17.413 11.181 1.00 78.75 145 GLY A N 1
ATOM 1110 C CA . GLY A 1 145 ? -20.933 16.702 11.669 1.00 78.75 145 GLY A CA 1
ATOM 1111 C C . GLY A 1 145 ? -20.747 15.212 12.000 1.00 78.75 145 GLY A C 1
ATOM 1112 O O . GLY A 1 145 ? -21.696 14.579 12.448 1.00 78.75 145 GLY A O 1
ATOM 1113 N N . VAL A 1 146 ? -19.568 14.632 11.765 1.00 83.31 146 VAL A N 1
ATOM 1114 C CA . VAL A 1 146 ? -19.310 13.183 11.899 1.00 83.31 146 VAL A CA 1
ATOM 1115 C C . VAL A 1 146 ? -18.375 12.858 13.061 1.00 83.31 146 VAL A C 1
ATOM 1117 O O . VAL A 1 146 ? -18.421 11.747 13.592 1.00 83.31 146 VAL A O 1
ATOM 1120 N N . TYR A 1 147 ? -17.559 13.821 13.488 1.00 79.44 147 TYR A N 1
ATOM 1121 C CA . TYR A 1 147 ? -16.593 13.651 14.567 1.00 79.44 147 TYR A CA 1
ATOM 1122 C C . TYR A 1 147 ? -16.769 14.711 15.661 1.00 79.44 147 TYR A C 1
ATOM 1124 O O . TYR A 1 147 ? -17.371 15.761 15.444 1.00 79.44 147 TYR A O 1
ATOM 1132 N N . ASN A 1 148 ? -16.264 14.432 16.862 1.00 80.81 148 ASN A N 1
ATOM 1133 C CA . ASN A 1 148 ? -16.350 15.346 18.003 1.00 80.81 148 ASN A CA 1
ATOM 1134 C C . ASN A 1 148 ? -15.008 16.048 18.299 1.00 80.81 148 ASN A C 1
ATOM 1136 O O . ASN A 1 148 ? -13.982 15.802 17.661 1.00 80.81 148 ASN A O 1
ATOM 1140 N N . SER A 1 149 ? -15.003 16.951 19.283 1.00 78.44 149 SER A N 1
ATOM 1141 C CA . SER A 1 149 ? -13.821 17.747 19.644 1.00 78.44 149 SER A CA 1
ATOM 1142 C C . SER A 1 149 ? -12.647 16.930 20.193 1.00 78.44 149 SER A C 1
ATOM 1144 O O . SER A 1 149 ? -11.516 17.408 20.123 1.00 78.44 149 SER A O 1
ATOM 1146 N N . SER A 1 150 ? -12.880 15.712 20.697 1.00 79.81 150 SER A N 1
ATOM 1147 C CA . SER A 1 150 ? -11.827 14.819 21.192 1.00 79.81 150 SER A CA 1
ATOM 1148 C C . SER A 1 150 ? -11.308 13.847 20.130 1.00 79.81 150 SER A C 1
ATOM 1150 O O . SER A 1 150 ? -10.407 13.061 20.418 1.00 79.81 150 SER A O 1
ATOM 1152 N N . GLN A 1 151 ? -11.834 13.881 18.904 1.00 81.94 151 GLN A N 1
ATOM 1153 C CA . GLN A 1 151 ? -11.347 13.065 17.793 1.00 81.94 151 GLN A CA 1
ATOM 1154 C C . GLN A 1 151 ? -10.335 13.837 16.940 1.00 81.94 151 GLN A C 1
ATOM 1156 O O . GLN A 1 151 ? -10.549 14.996 16.576 1.00 81.94 151 GLN A O 1
ATOM 1161 N N . LEU A 1 152 ? -9.212 13.183 16.639 1.00 74.38 152 LEU A N 1
ATOM 1162 C CA . LEU A 1 152 ? -8.117 13.764 15.864 1.00 74.38 152 LEU A CA 1
ATOM 1163 C C . LEU A 1 152 ? -8.412 13.771 14.355 1.00 74.38 152 LEU A C 1
ATOM 1165 O O . LEU A 1 152 ? -8.777 12.741 13.786 1.00 74.38 152 LEU A O 1
ATOM 1169 N N . GLY A 1 153 ? -8.152 14.916 13.715 1.00 65.88 153 GLY A N 1
ATOM 1170 C CA . GLY A 1 153 ? -7.802 15.012 12.292 1.00 65.88 153 GLY A CA 1
ATOM 1171 C C . GLY A 1 153 ? -6.275 14.962 12.110 1.00 65.88 153 GLY A C 1
ATOM 1172 O O . GLY A 1 153 ? -5.532 15.169 13.072 1.00 65.88 153 GLY A O 1
ATOM 1173 N N . TRP A 1 154 ? -5.781 14.634 10.913 1.00 63.44 154 TRP A N 1
ATOM 1174 C CA . TRP A 1 154 ? -4.368 14.294 10.653 1.00 63.44 154 TRP A CA 1
ATOM 1175 C C . TRP A 1 154 ? -3.760 15.023 9.439 1.00 63.44 154 TRP A C 1
ATOM 1177 O O . TRP A 1 154 ? -3.740 14.472 8.346 1.00 63.44 154 TRP A O 1
ATOM 1187 N N . ALA A 1 155 ? -3.198 16.223 9.608 1.00 48.12 155 ALA A N 1
ATOM 1188 C CA . ALA A 1 155 ? -2.726 17.052 8.473 1.00 48.12 155 ALA A CA 1
ATOM 1189 C C . ALA A 1 155 ? -1.459 16.632 7.758 1.00 48.12 155 ALA A C 1
ATOM 1191 O O . ALA A 1 155 ? -0.926 17.409 6.971 1.00 48.12 155 ALA A O 1
ATOM 1192 N N . ASP A 1 156 ? -0.921 15.458 8.053 1.00 46.91 156 ASP A N 1
ATOM 1193 C CA . ASP A 1 156 ? 0.353 15.112 7.460 1.00 46.91 156 ASP A CA 1
ATOM 1194 C C . ASP A 1 156 ? 0.488 13.614 7.251 1.00 46.91 156 ASP A C 1
ATOM 1196 O O . ASP A 1 156 ? 0.782 12.843 8.169 1.00 46.91 156 ASP A O 1
ATOM 1200 N N . SER A 1 157 ? 0.300 13.212 5.999 1.00 47.19 157 SER A N 1
ATOM 1201 C CA . SER A 1 157 ? 0.629 11.878 5.530 1.00 47.19 157 SER A CA 1
ATOM 1202 C C . SER A 1 157 ? 2.136 11.628 5.506 1.00 47.19 157 SER A C 1
ATOM 1204 O O . SER A 1 157 ? 2.511 10.535 5.115 1.00 47.19 157 SER A O 1
ATOM 1206 N N . ASN A 1 158 ? 3.016 12.565 5.890 1.00 45.78 158 ASN A N 1
ATOM 1207 C CA . ASN A 1 158 ? 4.465 12.394 5.730 1.00 45.78 158 ASN A CA 1
ATOM 1208 C C . ASN A 1 158 ? 5.239 12.177 7.037 1.00 45.78 158 ASN A C 1
ATOM 1210 O O . ASN A 1 158 ? 6.411 11.798 6.978 1.00 45.78 158 ASN A O 1
ATOM 1214 N N . ALA A 1 159 ? 4.612 12.294 8.213 1.00 46.16 159 ALA A N 1
ATOM 1215 C CA . ALA A 1 159 ? 5.306 12.100 9.495 1.00 46.16 159 ALA A CA 1
ATOM 1216 C C . ALA A 1 159 ? 5.881 10.675 9.694 1.00 46.16 159 ALA A C 1
ATOM 1218 O O . ALA A 1 159 ? 6.803 10.486 10.485 1.00 46.16 159 ALA A O 1
ATOM 1219 N N . TRP A 1 160 ? 5.389 9.669 8.957 1.00 49.69 160 TRP A N 1
ATOM 1220 C CA . TRP A 1 160 ? 5.874 8.281 9.028 1.00 49.69 160 TRP A CA 1
ATOM 1221 C C . TRP A 1 160 ? 7.065 7.975 8.098 1.00 49.69 160 TRP A C 1
ATOM 1223 O O . TRP A 1 160 ? 7.622 6.879 8.170 1.00 49.69 160 TRP A O 1
ATOM 1233 N N . THR A 1 161 ? 7.485 8.916 7.241 1.00 49.81 161 THR A N 1
ATOM 1234 C CA . THR A 1 161 ? 8.498 8.670 6.187 1.00 49.81 161 THR A CA 1
ATOM 1235 C C . THR A 1 161 ? 9.954 8.704 6.666 1.00 49.81 161 THR A C 1
ATOM 1237 O O . THR A 1 161 ? 10.862 8.331 5.915 1.00 49.81 161 THR A O 1
ATOM 1240 N N . VAL A 1 162 ? 10.218 9.065 7.926 1.00 48.91 162 VAL A N 1
ATOM 1241 C CA . VAL A 1 162 ? 11.583 9.029 8.468 1.00 48.91 162 VAL A CA 1
ATOM 1242 C C . VAL A 1 162 ? 12.069 7.571 8.527 1.00 48.91 162 VAL A C 1
ATOM 1244 O O . VAL A 1 162 ? 11.496 6.726 9.216 1.00 48.91 162 VAL A O 1
ATOM 1247 N N . ALA A 1 163 ? 13.149 7.293 7.787 1.00 66.12 163 ALA A N 1
ATOM 1248 C CA . ALA A 1 163 ? 13.787 5.984 7.577 1.00 66.12 163 ALA A CA 1
ATOM 1249 C C . ALA A 1 163 ? 13.125 5.020 6.564 1.00 66.12 163 ALA A C 1
ATOM 1251 O O . ALA A 1 163 ? 13.382 3.818 6.638 1.00 66.12 163 ALA A O 1
ATOM 1252 N N . TYR A 1 164 ? 12.346 5.518 5.592 1.00 75.94 164 TYR A N 1
ATOM 1253 C CA . TYR A 1 164 ? 11.648 4.716 4.564 1.00 75.94 164 TYR A CA 1
ATOM 1254 C C . TYR A 1 164 ? 12.485 3.600 3.907 1.00 75.94 164 TYR A C 1
ATOM 1256 O O . TYR A 1 164 ? 12.033 2.459 3.810 1.00 75.94 164 TYR A O 1
ATOM 1264 N N . ALA A 1 165 ? 13.724 3.896 3.500 1.00 76.94 165 ALA A N 1
ATOM 1265 C CA . ALA A 1 165 ? 14.597 2.924 2.832 1.00 76.94 165 ALA A CA 1
ATOM 1266 C C . ALA A 1 165 ? 14.897 1.684 3.701 1.00 76.94 165 ALA A C 1
ATOM 1268 O O . ALA A 1 165 ? 14.886 0.562 3.203 1.00 76.94 165 ALA A O 1
ATOM 1269 N N . ASN A 1 166 ? 15.055 1.880 5.015 1.00 77.69 166 ASN A N 1
ATOM 1270 C CA . ASN A 1 166 ? 15.355 0.810 5.970 1.00 77.69 166 ASN A CA 1
ATOM 1271 C C . ASN A 1 166 ? 14.101 0.073 6.473 1.00 77.69 166 ASN A C 1
ATOM 1273 O O . ASN A 1 166 ? 14.218 -0.883 7.245 1.00 77.69 166 ASN A O 1
ATOM 1277 N N . LYS A 1 167 ? 12.896 0.514 6.089 1.00 85.38 167 LYS A N 1
ATOM 1278 C CA . LYS A 1 167 ? 11.645 -0.172 6.433 1.00 85.38 167 LYS A CA 1
ATOM 1279 C C . LYS A 1 167 ? 11.399 -1.340 5.481 1.00 85.38 167 LYS A C 1
ATOM 1281 O O . LYS A 1 167 ? 11.779 -1.314 4.315 1.00 85.38 167 LYS A O 1
ATOM 1286 N N . GLN A 1 168 ? 10.694 -2.351 5.977 1.00 88.00 168 GLN A N 1
ATOM 1287 C CA . GLN A 1 168 ? 10.124 -3.400 5.139 1.00 88.00 168 GLN A CA 1
ATOM 1288 C C . GLN A 1 168 ? 8.881 -2.842 4.439 1.00 88.00 168 GLN A C 1
ATOM 1290 O O . GLN A 1 168 ? 7.810 -2.753 5.036 1.00 88.00 168 GLN A O 1
ATOM 1295 N N . VAL A 1 169 ? 9.049 -2.399 3.194 1.00 90.88 169 VAL A N 1
ATOM 1296 C CA . VAL A 1 169 ? 7.962 -1.862 2.364 1.00 90.88 169 VAL A CA 1
ATOM 1297 C C . VAL A 1 169 ? 7.582 -2.891 1.310 1.00 90.88 169 VAL A C 1
ATOM 1299 O O . VAL A 1 169 ? 8.439 -3.568 0.742 1.00 90.88 169 VAL A O 1
ATOM 1302 N N . ARG A 1 170 ? 6.286 -3.019 1.039 1.00 93.69 170 ARG A N 1
ATOM 1303 C CA . ARG A 1 170 ? 5.758 -3.928 0.023 1.00 93.69 170 ARG A CA 1
ATOM 1304 C C . ARG A 1 170 ? 4.952 -3.126 -0.979 1.00 93.69 170 ARG A C 1
ATOM 1306 O O . ARG A 1 170 ? 3.935 -2.537 -0.624 1.00 93.69 170 ARG A O 1
ATOM 1313 N N . TYR A 1 171 ? 5.409 -3.108 -2.221 1.00 95.06 171 TYR A N 1
ATOM 1314 C CA . TYR A 1 171 ? 4.685 -2.504 -3.329 1.00 95.06 171 TYR A CA 1
ATOM 1315 C C . TYR A 1 171 ? 3.804 -3.570 -3.955 1.00 95.06 171 TYR A C 1
ATOM 1317 O O . TYR A 1 171 ? 4.275 -4.663 -4.262 1.00 95.06 171 TYR A O 1
ATOM 1325 N N . VAL A 1 172 ? 2.529 -3.253 -4.152 1.00 96.00 172 VAL A N 1
ATOM 1326 C CA . VAL A 1 172 ? 1.581 -4.138 -4.828 1.00 96.00 172 VAL A CA 1
ATOM 1327 C C . VAL A 1 172 ? 0.989 -3.377 -6.000 1.00 96.00 172 VAL A C 1
ATOM 1329 O O . VAL A 1 172 ? 0.294 -2.383 -5.804 1.00 96.00 172 VAL A O 1
ATOM 1332 N N . VAL A 1 173 ? 1.284 -3.826 -7.217 1.00 96.50 173 VAL A N 1
ATOM 1333 C CA . VAL A 1 173 ? 0.896 -3.132 -8.450 1.00 96.50 173 VAL A CA 1
ATOM 1334 C C . VAL A 1 173 ? -0.055 -4.008 -9.258 1.00 96.50 173 VAL A C 1
ATOM 1336 O O . VAL A 1 173 ? 0.283 -5.127 -9.640 1.00 96.50 173 VAL A O 1
ATOM 1339 N N . GLY A 1 174 ? -1.253 -3.495 -9.543 1.00 96.94 174 GLY A N 1
ATOM 1340 C CA . GLY A 1 174 ? -2.160 -4.101 -10.515 1.00 96.94 174 GLY A CA 1
ATOM 1341 C C . GLY A 1 174 ? -1.681 -3.816 -11.939 1.00 96.94 174 GLY A C 1
ATOM 1342 O O . GLY A 1 174 ? -1.592 -2.658 -12.342 1.00 96.94 174 GLY A O 1
ATOM 1343 N N . LEU A 1 175 ? -1.373 -4.854 -12.720 1.00 96.69 175 LEU A N 1
ATOM 1344 C CA . LEU A 1 175 ? -0.809 -4.682 -14.068 1.00 96.69 175 LEU A CA 1
ATOM 1345 C C . LEU A 1 175 ? -1.804 -4.125 -15.097 1.00 96.69 175 LEU A C 1
ATOM 1347 O O . LEU A 1 175 ? -1.388 -3.648 -16.151 1.00 96.69 175 LEU A O 1
ATOM 1351 N N . ASN A 1 176 ? -3.099 -4.135 -14.789 1.00 96.06 176 ASN A N 1
ATOM 1352 C CA . ASN A 1 176 ? -4.134 -3.521 -15.617 1.00 96.06 176 ASN A CA 1
ATOM 1353 C C . ASN A 1 176 ? -4.521 -2.126 -15.092 1.00 96.06 176 ASN A C 1
ATOM 1355 O O . ASN A 1 176 ? -5.550 -1.590 -15.499 1.00 96.06 176 ASN A O 1
ATOM 1359 N N . ASP A 1 177 ? -3.756 -1.535 -14.161 1.00 93.81 177 ASP A N 1
ATOM 1360 C CA . ASP A 1 177 ? -3.995 -0.165 -13.690 1.00 93.81 177 ASP A CA 1
ATOM 1361 C C . ASP A 1 177 ? -3.425 0.858 -14.684 1.00 93.81 177 ASP A C 1
ATOM 1363 O O . ASP A 1 177 ? -2.456 1.569 -14.425 1.00 93.81 177 ASP A O 1
ATOM 1367 N N . THR A 1 178 ? -4.018 0.875 -15.874 1.00 93.06 178 THR A N 1
ATOM 1368 C CA . THR A 1 178 ? -3.617 1.690 -17.030 1.00 93.06 178 THR A CA 1
ATOM 1369 C C . THR A 1 178 ? -4.412 2.988 -17.146 1.00 93.06 178 THR A C 1
ATOM 1371 O O . THR A 1 178 ? -4.348 3.669 -18.161 1.00 93.06 178 THR A O 1
ATOM 1374 N N . GLN A 1 179 ? -5.170 3.351 -16.112 1.00 87.56 179 GLN A N 1
ATOM 1375 C CA . GLN A 1 179 ? -5.882 4.625 -16.087 1.00 87.56 179 GLN A CA 1
ATOM 1376 C C . GLN A 1 179 ? -4.888 5.788 -16.079 1.00 87.56 179 GLN A C 1
ATOM 1378 O O . GLN A 1 179 ? -3.836 5.709 -15.433 1.00 87.56 179 GLN A O 1
ATOM 1383 N N . ILE A 1 180 ? -5.249 6.855 -16.791 1.00 83.81 180 ILE A N 1
ATOM 1384 C CA . ILE A 1 180 ? -4.426 8.064 -16.915 1.00 83.81 180 ILE A CA 1
ATOM 1385 C C . ILE A 1 180 ? -4.771 9.122 -15.863 1.00 83.81 180 ILE A C 1
ATOM 1387 O O . ILE A 1 180 ? -3.911 9.875 -15.405 1.00 83.81 180 ILE A O 1
ATOM 1391 N N . GLN A 1 181 ? -6.022 9.102 -15.413 1.00 76.94 181 GLN A N 1
ATOM 1392 C CA . GLN A 1 181 ? -6.558 9.984 -14.388 1.00 76.94 181 GLN A CA 1
ATOM 1393 C C . GLN A 1 181 ? -6.267 9.440 -12.978 1.00 76.94 181 GLN A C 1
ATOM 1395 O O . GLN A 1 181 ? -6.070 8.233 -12.766 1.00 76.94 181 GLN A O 1
ATOM 1400 N N . ASN A 1 182 ? -6.311 10.327 -11.978 1.00 76.69 182 ASN A N 1
ATOM 1401 C CA . ASN A 1 182 ? -6.154 10.001 -10.555 1.00 76.69 182 ASN A CA 1
ATOM 1402 C C . ASN A 1 182 ? -4.786 9.380 -10.159 1.00 76.69 182 ASN A C 1
ATOM 1404 O O . ASN A 1 182 ? -3.913 9.133 -10.984 1.00 76.69 182 ASN A O 1
ATOM 1408 N N . GLY A 1 183 ? -4.558 9.119 -8.868 1.00 73.00 183 GLY A N 1
ATOM 1409 C CA . GLY A 1 183 ? -3.236 8.735 -8.342 1.00 73.00 183 GLY A CA 1
ATOM 1410 C C . GLY A 1 183 ? -2.307 9.937 -8.134 1.00 73.00 183 GLY A C 1
ATOM 1411 O O . GLY A 1 183 ? -2.798 11.057 -7.982 1.00 73.00 183 GLY A O 1
ATOM 1412 N N . ASP A 1 184 ? -0.993 9.694 -8.096 1.00 67.31 184 ASP A N 1
ATOM 1413 C CA . ASP A 1 184 ? 0.018 10.760 -8.120 1.00 67.31 184 ASP A CA 1
ATOM 1414 C C . ASP A 1 184 ? -0.001 11.413 -9.503 1.00 67.31 184 ASP A C 1
ATOM 1416 O O . ASP A 1 184 ? 0.144 10.722 -10.516 1.00 67.31 184 ASP A O 1
ATOM 1420 N N . GLN A 1 185 ? -0.275 12.710 -9.521 1.00 69.50 185 GLN A N 1
ATOM 1421 C CA . GLN A 1 185 ? -0.421 13.536 -10.717 1.00 69.50 185 GLN A CA 1
ATOM 1422 C C . GLN A 1 185 ? 0.634 14.650 -10.751 1.00 69.50 185 GLN A C 1
ATOM 1424 O O . GLN A 1 185 ? 0.554 15.548 -11.578 1.00 69.50 185 GLN A O 1
ATOM 1429 N N . THR A 1 186 ? 1.639 14.599 -9.872 1.00 66.69 186 THR A N 1
ATOM 1430 C CA . THR A 1 186 ? 2.718 15.590 -9.864 1.00 66.69 186 THR A CA 1
ATOM 1431 C C . THR A 1 186 ? 3.528 15.531 -11.162 1.00 66.69 186 THR A C 1
ATOM 1433 O O . THR A 1 186 ? 3.697 14.460 -11.759 1.00 66.69 186 THR A O 1
ATOM 1436 N N . CYS A 1 187 ? 4.087 16.674 -11.582 1.00 65.06 187 CYS A N 1
ATOM 1437 C CA . CYS A 1 187 ? 4.975 16.756 -12.748 1.00 65.06 187 CYS A CA 1
ATOM 1438 C C . CYS A 1 187 ? 6.087 15.713 -12.694 1.00 65.06 187 CYS A C 1
ATOM 1440 O O . CYS A 1 187 ? 6.355 15.059 -13.695 1.00 65.06 187 CYS A O 1
ATOM 1442 N N . MET A 1 188 ? 6.693 15.488 -11.526 1.00 66.31 188 MET A N 1
ATOM 1443 C CA . MET A 1 188 ? 7.746 14.484 -11.378 1.00 66.31 188 MET A CA 1
ATOM 1444 C C . MET A 1 188 ? 7.237 13.061 -11.615 1.00 66.31 188 MET A C 1
ATOM 1446 O O . MET A 1 188 ? 7.919 12.27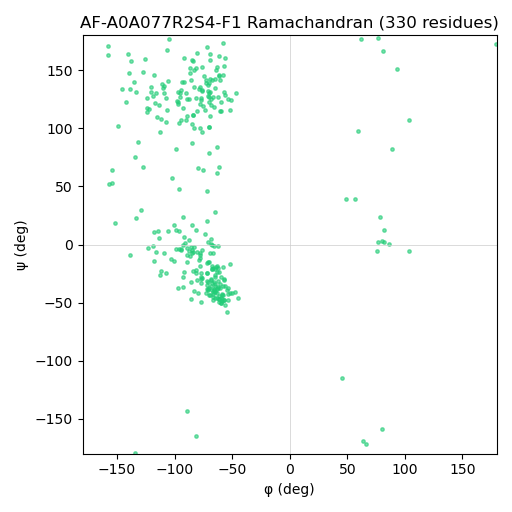7 -12.277 1.00 66.31 188 MET A O 1
ATOM 1450 N N . ALA A 1 189 ? 6.049 12.715 -11.120 1.00 69.38 189 ALA A N 1
ATOM 1451 C CA . ALA A 1 189 ? 5.489 11.384 -11.310 1.00 69.38 189 ALA A CA 1
ATOM 1452 C C . ALA A 1 189 ? 5.158 11.112 -12.787 1.00 69.38 189 ALA A C 1
ATOM 1454 O O . ALA A 1 189 ? 5.458 10.029 -13.294 1.00 69.38 189 ALA A O 1
ATOM 1455 N N . HIS A 1 190 ? 4.611 12.102 -13.499 1.00 69.31 190 HIS A N 1
ATOM 1456 C CA . HIS A 1 190 ? 4.360 12.016 -14.943 1.00 69.31 190 HIS A CA 1
ATOM 1457 C C . HIS A 1 190 ? 5.635 12.040 -15.775 1.00 69.31 190 HIS A C 1
ATOM 1459 O O . HIS A 1 190 ? 5.778 11.234 -16.687 1.00 69.31 190 HIS A O 1
ATOM 1465 N N . ALA A 1 191 ? 6.590 12.906 -15.451 1.00 66.88 191 ALA A N 1
ATOM 1466 C CA . ALA A 1 191 ? 7.847 13.005 -16.184 1.00 66.88 191 ALA A CA 1
ATOM 1467 C C . ALA A 1 191 ? 8.647 11.696 -16.140 1.00 66.88 191 ALA A C 1
ATOM 1469 O O . ALA A 1 191 ? 9.322 11.348 -17.104 1.00 66.88 191 ALA A O 1
ATOM 1470 N N . VAL A 1 192 ? 8.568 10.968 -15.025 1.00 70.81 192 VAL A N 1
ATOM 1471 C CA . VAL A 1 192 ? 9.327 9.732 -14.812 1.00 70.81 192 VAL A CA 1
ATOM 1472 C C . VAL A 1 192 ? 8.546 8.484 -15.225 1.00 70.81 192 VAL A C 1
ATOM 1474 O O . VAL A 1 192 ? 9.133 7.518 -15.712 1.00 70.81 192 VAL A O 1
ATOM 1477 N N . GLY A 1 193 ? 7.233 8.479 -15.001 1.00 76.69 193 GLY A N 1
ATOM 1478 C CA . GLY A 1 193 ? 6.388 7.295 -15.124 1.00 76.69 193 GLY A CA 1
ATOM 1479 C C . GLY A 1 193 ? 5.274 7.382 -16.169 1.00 76.69 193 GLY A C 1
ATOM 1480 O O . GLY A 1 193 ? 4.534 6.414 -16.332 1.00 76.69 193 GLY A O 1
ATOM 1481 N N . GLY A 1 194 ? 5.145 8.512 -16.863 1.00 80.69 194 GLY A N 1
ATOM 1482 C CA . GLY A 1 194 ? 4.120 8.779 -17.868 1.00 80.69 194 GLY A CA 1
ATOM 1483 C C . GLY A 1 194 ? 2.683 8.790 -17.343 1.00 80.69 194 GLY A C 1
ATOM 1484 O O . GLY A 1 194 ? 2.409 8.762 -16.138 1.00 80.69 194 GLY A O 1
ATOM 1485 N N . GLN A 1 195 ? 1.740 8.802 -18.288 1.00 83.56 195 GLN A N 1
ATOM 1486 C CA . GLN A 1 195 ? 0.307 8.903 -17.999 1.00 83.56 195 GLN A CA 1
ATOM 1487 C C . GLN A 1 195 ? -0.271 7.667 -17.307 1.00 83.56 195 GLN A C 1
ATOM 1489 O O . GLN A 1 195 ? -1.192 7.804 -16.510 1.00 83.56 195 GLN A O 1
ATOM 1494 N N . LEU A 1 196 ? 0.248 6.462 -17.550 1.00 89.69 196 LEU A N 1
ATOM 1495 C CA . LEU A 1 196 ? -0.329 5.239 -16.980 1.00 89.69 196 LEU A CA 1
ATOM 1496 C C . LEU A 1 196 ? 0.051 5.088 -15.496 1.00 89.69 196 LEU A C 1
ATOM 1498 O O . LEU A 1 196 ? 1.235 5.014 -15.160 1.00 89.69 196 LEU A O 1
ATOM 1502 N N . ARG A 1 197 ? -0.934 4.952 -14.594 1.00 89.31 197 ARG A N 1
ATOM 1503 C CA . ARG A 1 197 ? -0.689 4.766 -13.143 1.00 89.31 197 ARG A CA 1
ATOM 1504 C C . ARG A 1 197 ? 0.249 3.604 -12.809 1.00 89.31 197 ARG A C 1
ATOM 1506 O O . ARG A 1 197 ? 1.139 3.745 -11.965 1.00 89.31 197 ARG A O 1
ATOM 1513 N N . ARG A 1 198 ? 0.084 2.462 -13.483 1.00 93.69 198 ARG A N 1
ATOM 1514 C CA . ARG A 1 198 ? 0.995 1.312 -13.377 1.00 93.69 198 ARG A CA 1
ATOM 1515 C C . ARG A 1 198 ? 2.438 1.731 -13.641 1.00 93.69 198 ARG A C 1
ATOM 1517 O O . ARG A 1 198 ? 3.322 1.372 -12.866 1.00 93.69 198 ARG A O 1
ATOM 1524 N N . ASN A 1 199 ? 2.672 2.485 -14.711 1.00 92.06 199 ASN A N 1
ATOM 1525 C CA . ASN A 1 199 ? 4.020 2.846 -15.128 1.00 92.06 199 ASN A CA 1
ATOM 1526 C C . ASN A 1 199 ? 4.670 3.795 -14.130 1.00 92.06 199 ASN A C 1
ATOM 1528 O O . ASN A 1 199 ? 5.834 3.592 -13.811 1.00 92.06 199 ASN A O 1
ATOM 1532 N N . ARG A 1 200 ? 3.915 4.716 -13.521 1.00 89.38 200 ARG A N 1
ATOM 1533 C CA . ARG A 1 200 ? 4.409 5.527 -12.393 1.00 89.38 200 ARG A CA 1
ATOM 1534 C C . ARG A 1 200 ? 4.863 4.680 -11.210 1.00 89.38 200 ARG A C 1
ATOM 1536 O O . ARG A 1 200 ? 5.953 4.895 -10.686 1.00 89.38 200 ARG A O 1
ATOM 1543 N N . SER A 1 201 ? 4.093 3.657 -10.847 1.00 91.50 201 SER A N 1
ATOM 1544 C CA . SER A 1 201 ? 4.456 2.751 -9.747 1.00 91.50 201 SER A CA 1
ATOM 1545 C C . SER A 1 201 ? 5.705 1.915 -10.062 1.00 91.50 201 SER A C 1
ATOM 1547 O O . SER A 1 201 ? 6.607 1.793 -9.233 1.00 91.50 201 SER A O 1
ATOM 1549 N N . LEU A 1 202 ? 5.782 1.349 -11.270 1.00 94.12 202 LEU A N 1
ATOM 1550 C CA . LEU A 1 202 ? 6.912 0.519 -11.696 1.00 94.12 202 LEU A CA 1
ATOM 1551 C C . LEU A 1 202 ? 8.182 1.350 -11.952 1.00 94.12 202 LEU A C 1
ATOM 1553 O O . LEU A 1 202 ? 9.277 0.929 -11.579 1.00 94.12 202 LEU A O 1
ATOM 1557 N N . ALA A 1 203 ? 8.052 2.549 -12.519 1.00 90.50 203 ALA A N 1
ATOM 1558 C CA . ALA A 1 203 ? 9.164 3.475 -12.705 1.00 90.50 203 ALA A CA 1
ATOM 1559 C C . ALA A 1 203 ? 9.709 3.965 -11.356 1.00 90.50 203 ALA A C 1
ATOM 1561 O O . ALA A 1 203 ? 10.924 4.045 -11.192 1.00 90.50 203 ALA A O 1
ATOM 1562 N N . TYR A 1 204 ? 8.846 4.211 -10.361 1.00 90.12 204 TYR A N 1
ATOM 1563 C CA . TYR A 1 204 ? 9.286 4.532 -9.000 1.00 90.12 204 TYR A CA 1
ATOM 1564 C C . TYR A 1 204 ? 10.087 3.386 -8.368 1.00 90.12 204 TYR A C 1
ATOM 1566 O O . TYR A 1 204 ? 11.160 3.619 -7.811 1.00 90.12 204 TYR A O 1
ATOM 1574 N N . TRP A 1 205 ? 9.626 2.138 -8.519 1.00 92.69 205 TRP A N 1
ATOM 1575 C CA . TRP A 1 205 ? 10.381 0.960 -8.078 1.00 92.69 205 TRP A CA 1
ATOM 1576 C C . TRP A 1 205 ? 11.773 0.900 -8.726 1.00 92.69 205 TRP A C 1
ATOM 1578 O O . TRP A 1 205 ? 12.773 0.744 -8.024 1.00 92.69 205 TRP A O 1
ATOM 1588 N N . LYS A 1 206 ? 11.858 1.083 -10.050 1.00 91.38 206 LYS A N 1
ATOM 1589 C CA . LYS A 1 206 ? 13.140 1.151 -10.770 1.00 91.38 206 LYS A CA 1
ATOM 1590 C C . LYS A 1 206 ? 14.019 2.289 -10.242 1.00 91.38 206 LYS A C 1
ATOM 1592 O O . LYS A 1 206 ? 15.192 2.069 -9.952 1.00 91.38 206 LYS A O 1
ATOM 1597 N N . TYR A 1 207 ? 13.451 3.480 -10.068 1.00 88.31 207 TYR A N 1
ATOM 1598 C CA . TYR A 1 207 ? 14.154 4.669 -9.590 1.00 88.31 207 TYR A CA 1
ATOM 1599 C C . TYR A 1 207 ? 14.835 4.447 -8.237 1.00 88.31 207 TYR A C 1
ATOM 1601 O O . TYR A 1 207 ? 16.033 4.693 -8.124 1.00 88.31 207 TYR A O 1
ATOM 1609 N N . ILE A 1 208 ? 14.111 3.961 -7.221 1.00 88.12 208 ILE A N 1
ATOM 1610 C CA . ILE A 1 208 ? 14.669 3.828 -5.864 1.00 88.12 208 ILE A CA 1
ATOM 1611 C C . ILE A 1 208 ? 15.798 2.789 -5.791 1.00 88.12 208 ILE A C 1
ATOM 1613 O O . ILE A 1 208 ? 16.751 2.984 -5.041 1.00 88.12 208 ILE A O 1
ATOM 1617 N N . HIS A 1 209 ? 15.736 1.724 -6.599 1.00 89.50 209 HIS A N 1
ATOM 1618 C CA . HIS A 1 209 ? 16.786 0.701 -6.649 1.00 89.50 209 HIS A CA 1
ATOM 1619 C C . HIS A 1 209 ? 18.039 1.231 -7.356 1.00 89.50 209 HIS A C 1
ATOM 1621 O O . HIS A 1 209 ? 19.150 1.061 -6.852 1.00 89.50 209 HIS A O 1
ATOM 1627 N N . LEU A 1 210 ? 17.864 1.964 -8.461 1.00 87.31 210 LEU A N 1
ATOM 1628 C CA . LEU A 1 210 ? 18.971 2.642 -9.137 1.00 87.31 210 LEU A CA 1
ATOM 1629 C C . LEU A 1 210 ? 19.594 3.740 -8.258 1.00 87.31 210 LEU A C 1
ATOM 1631 O O . LEU A 1 210 ? 20.816 3.877 -8.208 1.00 87.31 210 LEU A O 1
ATOM 1635 N N . LEU A 1 211 ? 18.775 4.498 -7.522 1.00 86.19 211 LEU A N 1
ATOM 1636 C CA . LEU A 1 211 ? 19.232 5.530 -6.587 1.00 86.19 211 LEU A CA 1
ATOM 1637 C C . LEU A 1 211 ? 20.054 4.929 -5.439 1.00 86.19 211 LEU A C 1
ATOM 1639 O O . LEU A 1 211 ? 21.073 5.499 -5.049 1.00 86.19 211 LEU A O 1
ATOM 1643 N N . ALA A 1 212 ? 19.654 3.752 -4.951 1.00 86.56 212 ALA A N 1
ATOM 1644 C CA . ALA A 1 212 ? 20.397 2.976 -3.963 1.00 86.56 212 ALA A CA 1
ATOM 1645 C C . ALA A 1 212 ? 21.740 2.427 -4.489 1.00 86.56 212 ALA A C 1
ATOM 1647 O O . ALA A 1 212 ? 22.545 1.888 -3.727 1.00 86.56 212 ALA A O 1
ATOM 1648 N N . GLY A 1 213 ? 22.019 2.578 -5.788 1.00 83.25 213 GLY A N 1
ATOM 1649 C CA . GLY A 1 213 ? 23.228 2.078 -6.436 1.00 83.25 213 GLY A CA 1
ATOM 1650 C C . GLY A 1 213 ? 23.159 0.597 -6.803 1.00 83.25 213 GLY A C 1
ATOM 1651 O O . GLY A 1 213 ? 24.188 0.017 -7.151 1.00 83.25 213 GLY A O 1
ATOM 1652 N N . GLN A 1 214 ? 21.974 -0.020 -6.749 1.00 79.88 214 GLN A N 1
ATOM 1653 C CA . GLN A 1 214 ? 21.774 -1.327 -7.361 1.00 79.88 214 GLN A CA 1
ATOM 1654 C C . GLN A 1 214 ? 21.823 -1.115 -8.877 1.00 79.88 214 GLN A C 1
ATOM 1656 O O . GLN A 1 214 ? 21.114 -0.264 -9.410 1.00 79.88 214 GLN A O 1
ATOM 1661 N N . GLY A 1 215 ? 22.724 -1.808 -9.577 1.00 77.00 215 GLY A N 1
ATOM 1662 C CA . GLY A 1 215 ? 22.832 -1.687 -11.034 1.00 77.00 215 GLY A CA 1
ATOM 1663 C C . GLY A 1 215 ? 21.519 -2.046 -11.746 1.00 77.00 215 GLY A C 1
ATOM 1664 O O . GLY A 1 215 ? 20.580 -2.546 -11.138 1.00 77.00 215 GLY A O 1
ATOM 1665 N N . GLY A 1 216 ? 21.449 -1.851 -13.064 1.00 79.44 216 GLY A N 1
ATOM 1666 C CA . GLY A 1 216 ? 20.215 -2.091 -13.833 1.00 79.44 216 GLY A CA 1
ATOM 1667 C C . GLY A 1 216 ? 19.751 -3.552 -13.953 1.00 79.44 216 GLY A C 1
ATOM 1668 O O . GLY A 1 216 ? 18.729 -3.792 -14.590 1.00 79.44 216 GLY A O 1
ATOM 1669 N N . LYS A 1 217 ? 20.484 -4.517 -13.380 1.00 82.75 217 LYS A N 1
ATOM 1670 C CA . LYS A 1 217 ? 20.183 -5.949 -13.498 1.00 82.75 217 LYS A CA 1
ATOM 1671 C C . LYS A 1 217 ? 18.871 -6.292 -12.784 1.00 82.75 217 LYS A C 1
ATOM 1673 O O . LYS A 1 217 ? 18.734 -6.007 -11.598 1.00 82.75 217 LYS A O 1
ATOM 1678 N N . GLY A 1 218 ? 17.940 -6.943 -13.475 1.00 87.25 218 GLY A N 1
ATOM 1679 C CA . GLY A 1 218 ? 16.599 -7.265 -12.966 1.00 87.25 218 GLY A CA 1
ATOM 1680 C C . GLY A 1 218 ? 15.592 -6.111 -13.061 1.00 87.25 218 GLY A C 1
ATOM 1681 O O . GLY A 1 218 ? 14.450 -6.258 -12.623 1.00 87.25 218 GLY A O 1
ATOM 1682 N N . LEU A 1 219 ? 15.998 -4.965 -13.620 1.00 90.62 219 LEU A N 1
ATOM 1683 C CA . LEU A 1 219 ? 15.161 -3.780 -13.836 1.00 90.62 219 LEU A CA 1
ATOM 1684 C C . LEU A 1 219 ? 14.949 -3.479 -15.331 1.00 90.62 219 LEU A C 1
ATOM 1686 O O . LEU A 1 219 ? 14.472 -2.399 -15.688 1.00 90.62 219 LEU A O 1
ATOM 1690 N N . GLU A 1 220 ? 15.317 -4.409 -16.212 1.00 89.00 220 GLU A N 1
ATOM 1691 C CA . GLU A 1 220 ? 15.332 -4.224 -17.664 1.00 89.00 220 GLU A CA 1
ATOM 1692 C C . GLU A 1 220 ? 13.919 -4.052 -18.219 1.00 89.00 220 GLU A C 1
ATOM 1694 O O . GLU A 1 220 ? 13.685 -3.133 -18.995 1.00 89.00 220 GLU A O 1
ATOM 1699 N N . ASN A 1 221 ? 12.973 -4.859 -17.733 1.00 92.06 221 ASN A N 1
ATOM 1700 C CA . ASN A 1 221 ? 11.570 -4.856 -18.162 1.00 92.06 221 ASN A CA 1
ATOM 1701 C C . ASN A 1 221 ? 10.758 -3.677 -17.601 1.00 92.06 221 ASN A C 1
ATOM 1703 O O . ASN A 1 221 ? 9.575 -3.537 -17.905 1.00 92.06 221 ASN A O 1
ATOM 1707 N N . PHE A 1 222 ? 11.346 -2.857 -16.729 1.00 92.25 222 PHE A N 1
ATOM 1708 C CA . PHE A 1 222 ? 10.625 -1.780 -16.063 1.00 92.25 222 PHE A CA 1
ATOM 1709 C C . PHE A 1 222 ? 10.611 -0.510 -16.919 1.00 92.25 222 PHE A C 1
ATOM 1711 O O . PHE A 1 222 ? 11.643 -0.152 -17.506 1.00 92.25 222 PHE A O 1
ATOM 1718 N N . PRO A 1 223 ? 9.478 0.216 -16.931 1.00 88.38 223 PRO A N 1
ATOM 1719 C CA . PRO A 1 223 ? 9.351 1.438 -17.700 1.00 88.38 223 PRO A CA 1
ATOM 1720 C C . PRO A 1 223 ? 10.221 2.553 -17.095 1.00 88.38 223 PRO A C 1
ATOM 1722 O O . PRO A 1 223 ? 10.598 2.525 -15.919 1.00 88.38 223 PRO A O 1
ATOM 1725 N N . GLY A 1 224 ? 10.528 3.551 -17.919 1.00 79.75 224 GLY A N 1
ATOM 1726 C CA . GLY A 1 224 ? 11.254 4.757 -17.521 1.00 79.75 224 GLY A CA 1
ATOM 1727 C C . GLY A 1 224 ? 12.763 4.652 -17.742 1.00 79.75 224 GLY A C 1
ATOM 1728 O O . GLY A 1 224 ? 13.362 3.570 -17.691 1.00 79.75 224 GLY A O 1
ATOM 1729 N N . SER A 1 225 ? 13.390 5.801 -17.994 1.00 75.25 225 SER A N 1
ATOM 1730 C CA . SER A 1 225 ? 14.831 5.921 -18.222 1.00 75.25 225 SER A CA 1
ATOM 1731 C C . SER A 1 225 ? 15.465 6.838 -17.187 1.00 75.25 225 SER A C 1
ATOM 1733 O O . SER A 1 225 ? 15.005 7.954 -16.963 1.00 75.25 225 SER A O 1
ATOM 1735 N N . PHE A 1 226 ? 16.560 6.372 -16.581 1.00 78.44 226 PHE A N 1
ATOM 1736 C CA . PHE A 1 226 ? 17.285 7.099 -15.537 1.00 78.44 226 PHE A CA 1
ATOM 1737 C C . PHE A 1 226 ? 18.777 7.212 -15.879 1.00 78.44 226 PHE A C 1
ATOM 1739 O O . PHE A 1 226 ? 19.605 6.617 -15.188 1.00 78.44 226 PHE A O 1
ATOM 1746 N N . PRO A 1 227 ? 19.166 7.956 -16.931 1.00 72.94 227 PRO A N 1
ATOM 1747 C CA . PRO A 1 227 ? 20.548 7.969 -17.425 1.00 72.94 227 PRO A CA 1
ATOM 1748 C C . PRO A 1 227 ? 21.581 8.425 -16.385 1.00 72.94 227 PRO A C 1
ATOM 1750 O O . PRO A 1 227 ? 22.736 8.012 -16.434 1.00 72.94 227 PRO A O 1
ATOM 1753 N N . SER A 1 228 ? 21.173 9.262 -15.424 1.00 72.44 228 SER A N 1
ATOM 1754 C CA . SER A 1 228 ? 22.024 9.718 -14.318 1.00 72.44 228 SER A CA 1
ATOM 1755 C C . SER A 1 228 ? 22.314 8.638 -13.272 1.00 72.44 228 SER A C 1
ATOM 1757 O O . SER A 1 228 ? 23.326 8.729 -12.581 1.00 72.44 228 SER A O 1
ATOM 1759 N N . LEU A 1 229 ? 21.443 7.632 -13.152 1.00 76.75 229 LEU A N 1
ATOM 1760 C CA . LEU A 1 229 ? 21.556 6.546 -12.176 1.00 76.75 229 LEU A CA 1
ATOM 1761 C C . LEU A 1 229 ? 21.966 5.216 -12.830 1.00 76.75 229 LEU A C 1
ATOM 1763 O O . LEU A 1 229 ? 22.570 4.374 -12.176 1.00 76.75 229 LEU A O 1
ATOM 1767 N N . ASN A 1 230 ? 21.686 5.041 -14.125 1.00 74.88 230 ASN A N 1
A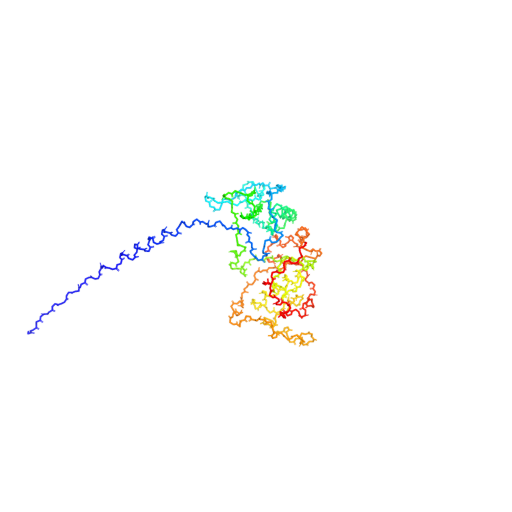TOM 1768 C CA . ASN A 1 230 ? 22.046 3.864 -14.913 1.00 74.88 230 ASN A CA 1
ATOM 1769 C C . ASN A 1 230 ? 22.639 4.252 -16.285 1.00 74.88 230 ASN A C 1
ATOM 1771 O O . ASN A 1 230 ? 21.977 4.115 -17.318 1.00 74.88 230 ASN A O 1
ATOM 1775 N N . PRO A 1 231 ? 23.897 4.721 -16.328 1.00 63.53 231 PRO A N 1
ATOM 1776 C CA . PRO A 1 231 ? 24.537 5.135 -17.575 1.00 63.53 231 PRO A CA 1
ATOM 1777 C C . PRO A 1 231 ? 24.802 3.961 -18.534 1.00 63.53 231 PRO A C 1
ATOM 1779 O O . PRO A 1 231 ? 24.915 4.176 -19.738 1.00 63.53 231 PRO A O 1
ATOM 1782 N N . GLN A 1 232 ? 24.854 2.715 -18.044 1.00 58.94 232 GLN A N 1
ATOM 1783 C CA . GLN A 1 232 ? 25.083 1.527 -18.880 1.00 58.94 232 GLN A CA 1
ATOM 1784 C C . GLN A 1 232 ? 23.915 1.251 -19.839 1.00 58.94 232 GLN A C 1
ATOM 1786 O O . GLN A 1 232 ? 24.147 0.855 -20.980 1.00 58.94 232 GLN A O 1
ATOM 1791 N N . GLN A 1 233 ? 22.673 1.548 -19.438 1.00 57.03 233 GLN A N 1
ATOM 1792 C CA . GLN A 1 233 ? 21.509 1.464 -20.331 1.00 57.03 233 GLN A CA 1
ATOM 1793 C C . GLN A 1 233 ? 21.567 2.510 -21.467 1.00 57.03 233 GLN A C 1
ATOM 1795 O O . GLN A 1 233 ? 20.974 2.306 -22.521 1.00 57.03 233 GLN A O 1
ATOM 1800 N N . SER A 1 234 ? 22.359 3.578 -21.306 1.00 49.72 234 SER A N 1
ATOM 1801 C CA . SER A 1 234 ? 22.630 4.572 -22.355 1.00 49.72 234 SER A CA 1
ATOM 1802 C C . SER A 1 234 ? 23.650 4.096 -23.403 1.00 49.72 234 SER A C 1
ATOM 1804 O O . SER A 1 234 ? 23.818 4.755 -24.429 1.00 49.72 234 SER A O 1
ATOM 1806 N N . GLY A 1 235 ? 24.351 2.982 -23.150 1.00 41.41 235 GLY A N 1
ATOM 1807 C CA . GLY A 1 235 ? 25.372 2.411 -24.035 1.00 41.41 235 GLY A CA 1
ATOM 1808 C C . GLY A 1 235 ? 24.843 1.419 -25.076 1.00 41.41 235 GLY A C 1
ATOM 1809 O O . GLY A 1 235 ? 25.551 1.137 -26.041 1.00 41.41 235 GLY A O 1
ATOM 1810 N N . ASN A 1 236 ? 23.610 0.915 -24.928 1.00 44.28 236 ASN A N 1
ATOM 1811 C CA . ASN A 1 236 ? 22.972 0.071 -25.941 1.00 44.28 236 ASN A CA 1
ATOM 1812 C C . ASN A 1 236 ? 22.306 0.982 -26.989 1.00 44.28 236 ASN A C 1
ATOM 1814 O O . ASN A 1 236 ? 21.164 1.420 -26.857 1.00 44.28 236 ASN A O 1
ATOM 1818 N N . LYS A 1 237 ? 23.116 1.361 -27.980 1.00 44.44 237 LYS A N 1
ATOM 1819 C CA . LYS A 1 237 ? 22.940 2.500 -28.896 1.00 44.44 237 LYS A CA 1
ATOM 1820 C C . LYS A 1 237 ? 21.758 2.438 -29.866 1.00 44.44 237 LYS A C 1
ATOM 1822 O O . LYS A 1 237 ? 21.586 3.375 -30.632 1.00 44.44 237 LYS A O 1
ATOM 1827 N N . THR A 1 238 ? 20.948 1.387 -29.890 1.00 41.94 238 THR A N 1
ATOM 1828 C CA . THR A 1 238 ? 20.055 1.194 -31.042 1.00 41.94 238 THR A CA 1
ATOM 1829 C C . THR A 1 238 ? 18.738 1.964 -30.973 1.00 41.94 238 THR A C 1
ATOM 1831 O O . THR A 1 238 ? 18.220 2.271 -32.035 1.00 41.94 238 THR A O 1
ATOM 1834 N N . ASN A 1 239 ? 18.236 2.362 -29.790 1.00 43.97 239 ASN A N 1
ATOM 1835 C CA . ASN A 1 239 ? 16.948 3.085 -29.685 1.00 43.97 239 ASN A CA 1
ATOM 1836 C C . ASN A 1 239 ? 16.900 4.267 -28.688 1.00 43.97 239 ASN A C 1
ATOM 1838 O O . ASN A 1 239 ? 15.925 5.010 -28.685 1.00 43.97 239 ASN A O 1
ATOM 1842 N N . PHE A 1 240 ? 17.924 4.478 -27.847 1.00 45.72 240 PHE A N 1
ATOM 1843 C CA . PHE A 1 240 ? 17.931 5.538 -26.813 1.00 45.72 240 PHE A CA 1
ATOM 1844 C C . PHE A 1 240 ? 18.699 6.816 -27.201 1.00 45.72 240 PHE A C 1
ATOM 1846 O O . PHE A 1 240 ? 18.745 7.765 -26.420 1.00 45.72 240 PHE A O 1
ATOM 1853 N N . GLN A 1 241 ? 19.344 6.849 -28.374 1.00 42.09 241 GLN A N 1
ATOM 1854 C CA . GLN A 1 241 ? 20.243 7.946 -28.766 1.00 42.09 241 GLN A CA 1
ATOM 1855 C C . GLN A 1 241 ? 19.544 9.171 -29.375 1.00 42.09 241 GLN A C 1
ATOM 1857 O O . GLN A 1 241 ? 20.204 10.188 -29.571 1.00 42.09 241 GLN A O 1
ATOM 1862 N N . ASN A 1 242 ? 18.235 9.123 -29.635 1.00 45.25 242 ASN A N 1
ATOM 1863 C CA . ASN A 1 242 ? 17.547 10.210 -30.346 1.00 45.25 242 ASN A CA 1
ATOM 1864 C C . ASN A 1 242 ? 16.894 11.235 -29.405 1.00 45.25 242 ASN A C 1
ATOM 1866 O O . ASN A 1 242 ? 16.371 12.254 -29.846 1.00 45.25 242 ASN A O 1
ATOM 1870 N N . ASN A 1 243 ? 16.936 10.984 -28.101 1.00 47.72 243 ASN A N 1
ATOM 1871 C CA . ASN A 1 243 ? 16.308 11.782 -27.066 1.00 47.72 243 ASN A CA 1
ATOM 1872 C C . ASN A 1 243 ? 17.426 12.431 -26.254 1.00 47.72 243 ASN A C 1
ATOM 1874 O O . ASN A 1 243 ? 18.146 11.770 -25.506 1.00 47.72 243 ASN A O 1
ATOM 1878 N N . ASN A 1 244 ? 17.594 13.737 -26.433 1.00 50.50 244 ASN A N 1
ATOM 1879 C CA . ASN A 1 244 ? 18.593 14.545 -25.755 1.00 50.50 244 ASN A CA 1
ATOM 1880 C C . ASN A 1 244 ? 18.358 14.560 -24.230 1.00 50.50 244 ASN A C 1
ATOM 1882 O O . ASN A 1 244 ? 17.751 15.480 -23.697 1.00 50.50 244 ASN A O 1
ATOM 1886 N N . THR A 1 245 ? 18.845 13.546 -23.507 1.00 52.91 245 THR A N 1
ATOM 1887 C CA . THR A 1 245 ? 18.659 13.402 -22.047 1.00 52.91 245 THR A CA 1
ATOM 1888 C C . THR A 1 245 ? 19.407 14.454 -21.214 1.00 52.91 245 THR A C 1
ATOM 1890 O O . THR A 1 245 ? 19.421 14.372 -19.979 1.00 52.91 245 THR A O 1
ATOM 1893 N N . SER A 1 246 ? 20.053 15.433 -21.861 1.00 55.31 246 SER A N 1
ATOM 1894 C CA . SER A 1 246 ? 20.681 16.582 -21.207 1.00 55.31 246 SER A CA 1
ATOM 1895 C C . SER A 1 246 ? 19.662 17.529 -20.566 1.00 55.31 246 SER A C 1
ATOM 1897 O O . SER A 1 246 ? 20.050 18.330 -19.723 1.00 55.31 246 SER A O 1
ATOM 1899 N N . ASN A 1 247 ? 18.385 17.456 -20.961 1.00 53.06 247 ASN A N 1
ATOM 1900 C CA . ASN A 1 247 ? 17.308 18.317 -20.463 1.00 53.06 247 ASN A CA 1
ATOM 1901 C C . ASN A 1 247 ? 16.630 17.805 -19.180 1.00 53.06 247 ASN A C 1
ATOM 1903 O O . ASN A 1 247 ? 15.860 18.541 -18.577 1.00 53.06 247 ASN A O 1
ATOM 1907 N N . ILE A 1 248 ? 16.904 16.570 -18.747 1.00 57.72 248 ILE A N 1
ATOM 1908 C CA . ILE A 1 248 ? 16.314 16.021 -17.522 1.00 57.72 248 ILE A CA 1
ATOM 1909 C C . ILE A 1 248 ? 17.059 16.615 -16.318 1.00 57.72 248 ILE A C 1
ATOM 1911 O O . ILE A 1 248 ? 18.270 16.383 -16.211 1.00 57.72 248 ILE A O 1
ATOM 1915 N N . PRO A 1 249 ? 16.385 17.323 -15.388 1.00 56.72 249 PRO A N 1
ATOM 1916 C CA . PRO A 1 249 ? 17.012 17.809 -14.165 1.00 56.72 249 PRO A CA 1
ATOM 1917 C C . PRO A 1 249 ? 17.619 16.655 -13.361 1.00 56.72 249 PRO A C 1
ATOM 1919 O O . PRO A 1 249 ? 16.983 15.626 -13.130 1.00 56.72 249 PRO A O 1
ATOM 1922 N N . ARG A 1 250 ? 18.872 16.815 -12.930 1.00 64.31 250 ARG A N 1
ATOM 1923 C CA . ARG A 1 250 ? 19.610 15.801 -12.167 1.00 64.31 250 ARG A CA 1
ATOM 1924 C C . ARG A 1 250 ? 20.009 16.381 -10.824 1.00 64.31 250 ARG A C 1
ATOM 1926 O O . ARG A 1 250 ? 20.540 17.487 -10.758 1.00 64.31 250 ARG A O 1
ATOM 1933 N N . SER A 1 251 ? 19.824 15.607 -9.758 1.00 66.50 251 SER A N 1
ATOM 1934 C CA . SER A 1 251 ? 20.514 15.894 -8.503 1.00 66.50 251 SER A CA 1
ATOM 1935 C C . SER A 1 251 ? 22.024 15.897 -8.747 1.00 66.50 251 SER A C 1
ATOM 1937 O O . SER A 1 251 ? 22.529 15.119 -9.563 1.00 66.50 251 SER A O 1
ATOM 1939 N N . SER A 1 252 ? 22.756 16.751 -8.030 1.00 72.44 252 SER A N 1
ATOM 1940 C CA . SER A 1 252 ? 24.215 16.727 -8.090 1.00 72.44 252 SER A CA 1
ATOM 1941 C C . SER A 1 252 ? 24.738 15.343 -7.701 1.00 72.44 252 SER A C 1
ATOM 1943 O O . SER A 1 252 ? 24.124 14.623 -6.903 1.00 72.44 252 SER A O 1
ATOM 1945 N N . TYR A 1 253 ? 25.919 14.988 -8.210 1.00 75.50 253 TYR A N 1
ATOM 1946 C CA . TYR A 1 253 ? 26.591 13.751 -7.815 1.00 75.50 253 TYR A CA 1
ATOM 1947 C C . TYR A 1 253 ? 26.698 13.631 -6.287 1.00 75.50 253 TYR A C 1
ATOM 1949 O O . TYR A 1 253 ? 26.412 12.577 -5.729 1.00 75.50 253 TYR A O 1
ATOM 1957 N N . SER A 1 254 ? 27.026 14.731 -5.598 1.00 78.19 254 SER A N 1
ATOM 1958 C CA . SER A 1 254 ? 27.139 14.778 -4.136 1.00 78.19 254 SER A CA 1
ATOM 1959 C C . SER A 1 254 ? 25.829 14.483 -3.400 1.00 78.19 254 SER A C 1
ATOM 1961 O O . SER A 1 254 ? 25.872 13.926 -2.306 1.00 78.19 254 SER A O 1
ATOM 1963 N N . VAL A 1 255 ? 24.672 14.823 -3.974 1.00 77.75 255 VAL A N 1
ATOM 1964 C CA . VAL A 1 255 ? 23.359 14.490 -3.404 1.00 77.75 255 VAL A CA 1
ATOM 1965 C C . VAL A 1 255 ? 23.027 13.024 -3.660 1.00 77.75 255 VAL A C 1
ATOM 1967 O O . VAL A 1 255 ? 22.715 12.308 -2.714 1.00 77.75 255 VAL A O 1
ATOM 1970 N N . ALA A 1 256 ? 23.159 12.552 -4.903 1.00 73.81 256 ALA A N 1
ATOM 1971 C CA . ALA A 1 256 ? 22.860 11.163 -5.258 1.00 73.81 256 ALA A CA 1
ATOM 1972 C C . ALA A 1 256 ? 23.768 10.162 -4.518 1.00 73.81 256 ALA A C 1
ATOM 1974 O O . ALA A 1 256 ? 23.319 9.105 -4.083 1.00 73.81 256 ALA A O 1
ATOM 1975 N N . ASN A 1 257 ? 25.040 10.514 -4.305 1.00 80.31 257 ASN A N 1
ATOM 1976 C CA . ASN A 1 257 ? 26.009 9.654 -3.627 1.00 80.31 257 ASN A CA 1
ATOM 1977 C C . ASN A 1 257 ? 25.650 9.366 -2.159 1.00 80.31 257 ASN A C 1
ATOM 1979 O O . ASN A 1 257 ? 26.130 8.377 -1.619 1.00 80.31 257 ASN A O 1
ATOM 1983 N N . LYS A 1 258 ? 24.785 10.173 -1.524 1.00 84.31 258 LYS A N 1
ATOM 1984 C CA . LYS A 1 258 ? 24.290 9.920 -0.157 1.00 84.31 258 LYS A CA 1
ATOM 1985 C C . LYS A 1 258 ? 23.390 8.686 -0.064 1.00 84.31 258 LYS A C 1
ATOM 1987 O O . LYS A 1 258 ? 23.213 8.155 1.025 1.00 84.31 258 LYS A O 1
ATOM 1992 N N . PHE A 1 259 ? 22.809 8.264 -1.185 1.00 83.12 259 PHE A N 1
ATOM 1993 C CA . PHE A 1 259 ? 21.883 7.135 -1.249 1.00 83.12 259 PHE A CA 1
ATOM 1994 C C . PHE A 1 259 ? 22.548 5.853 -1.756 1.00 83.12 259 PHE A C 1
ATOM 1996 O O . PHE A 1 259 ? 21.991 4.771 -1.595 1.00 83.12 259 PHE A O 1
ATOM 2003 N N . LYS A 1 260 ? 23.746 5.945 -2.344 1.00 83.69 260 LYS A N 1
ATOM 2004 C CA . LYS A 1 260 ? 24.466 4.768 -2.834 1.00 83.69 260 LYS A CA 1
ATOM 2005 C C . LYS A 1 260 ? 24.862 3.853 -1.679 1.00 83.69 260 LYS A C 1
ATOM 2007 O O . LYS A 1 260 ? 25.389 4.312 -0.670 1.00 83.69 260 LYS A O 1
ATOM 2012 N N . GLY A 1 261 ? 24.644 2.554 -1.863 1.00 82.31 261 GLY A N 1
ATOM 2013 C CA . GLY A 1 261 ? 24.928 1.536 -0.851 1.00 82.31 261 GLY A CA 1
ATOM 2014 C C . GLY A 1 261 ? 23.850 1.416 0.227 1.00 82.31 261 GLY A C 1
ATOM 2015 O O . GLY A 1 261 ? 24.009 0.611 1.141 1.00 82.31 261 GLY A O 1
ATOM 2016 N N . VAL A 1 262 ? 22.752 2.177 0.131 1.00 85.38 262 VAL A N 1
ATOM 2017 C CA . VAL A 1 262 ? 21.590 1.985 1.004 1.00 85.38 262 VAL A CA 1
ATOM 2018 C C . VAL A 1 262 ? 20.926 0.652 0.664 1.00 85.38 262 VAL A C 1
ATOM 2020 O O . VAL A 1 262 ? 20.549 0.395 -0.478 1.00 85.38 262 VAL A O 1
ATOM 2023 N N . GLU A 1 263 ? 20.761 -0.203 1.668 1.00 85.12 263 GLU A N 1
ATOM 2024 C CA . GLU A 1 263 ? 20.037 -1.461 1.514 1.00 85.12 263 GLU A CA 1
ATOM 2025 C C . GLU A 1 263 ? 18.530 -1.184 1.409 1.00 85.12 263 GLU A C 1
ATOM 2027 O O . GLU A 1 263 ? 17.903 -0.707 2.356 1.00 85.12 263 GLU A O 1
ATOM 2032 N N . ILE A 1 264 ? 17.933 -1.507 0.261 1.00 86.94 264 ILE A N 1
ATOM 2033 C CA . ILE A 1 264 ? 16.484 -1.433 0.061 1.00 86.94 264 ILE A CA 1
ATOM 2034 C C . ILE A 1 264 ? 15.875 -2.779 0.452 1.00 86.94 264 ILE A C 1
ATOM 2036 O O . ILE A 1 264 ? 16.002 -3.760 -0.275 1.00 86.94 264 ILE A O 1
ATOM 2040 N N . LYS A 1 265 ? 15.178 -2.825 1.593 1.00 89.50 265 LYS A N 1
ATOM 2041 C CA . LYS A 1 265 ? 14.503 -4.041 2.106 1.00 89.50 265 LYS A CA 1
ATOM 2042 C C . LYS A 1 265 ? 13.107 -4.252 1.525 1.00 89.50 265 LYS A C 1
ATOM 2044 O O . LYS A 1 265 ? 12.265 -4.939 2.110 1.00 89.50 265 LYS A O 1
ATOM 2049 N N . HIS A 1 266 ? 12.813 -3.577 0.424 1.00 92.50 266 HIS A N 1
ATOM 2050 C CA . HIS A 1 266 ? 11.475 -3.529 -0.136 1.00 92.50 266 HIS A CA 1
ATOM 2051 C C . HIS A 1 266 ? 11.215 -4.758 -1.009 1.00 92.50 266 HIS A C 1
ATOM 2053 O O . HIS A 1 266 ? 12.144 -5.376 -1.517 1.00 92.50 266 HIS A O 1
ATOM 2059 N N . THR A 1 267 ? 9.948 -5.102 -1.218 1.00 95.06 267 THR A N 1
ATOM 2060 C CA . THR A 1 267 ? 9.547 -6.119 -2.202 1.00 95.06 267 THR A CA 1
ATOM 2061 C C . THR A 1 267 ? 8.494 -5.583 -3.147 1.00 95.06 267 THR A C 1
ATOM 2063 O O . THR A 1 267 ? 7.627 -4.814 -2.730 1.00 95.06 267 THR A O 1
ATOM 2066 N N . LEU A 1 268 ? 8.513 -6.065 -4.386 1.00 96.75 268 LEU A N 1
ATOM 2067 C CA . LEU A 1 268 ? 7.484 -5.796 -5.377 1.00 96.75 268 LEU A CA 1
ATOM 2068 C C . LEU A 1 268 ? 6.654 -7.049 -5.630 1.00 96.75 268 LEU A C 1
ATOM 2070 O O . LEU A 1 268 ? 7.189 -8.113 -5.930 1.00 96.75 268 LEU A O 1
ATOM 2074 N N . THR A 1 269 ? 5.340 -6.885 -5.572 1.00 97.69 269 THR A N 1
ATOM 2075 C CA . THR A 1 269 ? 4.377 -7.844 -6.087 1.00 97.69 269 THR A CA 1
ATOM 2076 C C . THR A 1 269 ? 3.580 -7.220 -7.223 1.00 97.69 269 THR A C 1
ATOM 2078 O O . THR A 1 269 ? 3.004 -6.142 -7.071 1.00 97.69 269 THR A O 1
ATOM 2081 N N . VAL A 1 270 ? 3.489 -7.925 -8.348 1.00 97.69 270 VAL A N 1
ATOM 2082 C CA . VAL A 1 270 ? 2.619 -7.548 -9.465 1.00 97.69 270 VAL A CA 1
ATOM 2083 C C . VAL A 1 270 ? 1.450 -8.518 -9.607 1.00 97.69 270 VAL A C 1
ATOM 2085 O O . VAL A 1 270 ? 1.614 -9.734 -9.535 1.00 97.69 270 VAL A O 1
ATOM 2088 N N . VAL A 1 271 ? 0.246 -7.976 -9.797 1.00 97.50 271 VAL A N 1
ATOM 2089 C CA . VAL A 1 271 ? -0.993 -8.756 -9.910 1.00 97.50 271 VAL A CA 1
ATOM 2090 C C . VAL A 1 271 ? -1.577 -8.595 -11.307 1.00 97.50 271 VAL A C 1
ATOM 2092 O O . VAL A 1 271 ? -2.083 -7.532 -11.676 1.00 97.50 271 VAL A O 1
ATOM 2095 N N . GLN A 1 272 ? -1.517 -9.670 -12.089 1.00 95.69 272 GLN A N 1
ATOM 2096 C CA . GLN A 1 272 ? -2.078 -9.719 -13.437 1.00 95.69 272 GLN A CA 1
ATOM 2097 C C . GLN A 1 272 ? -3.612 -9.649 -13.407 1.00 95.69 272 GLN A C 1
ATOM 2099 O O . GLN A 1 272 ? -4.253 -10.213 -12.520 1.00 95.69 272 GLN A O 1
ATOM 2104 N N . GLY A 1 273 ? -4.213 -8.935 -14.365 1.00 94.31 273 GLY A N 1
ATOM 2105 C CA . GLY A 1 273 ? -5.672 -8.810 -14.486 1.00 94.31 273 GLY A CA 1
ATOM 2106 C C . GLY A 1 273 ? -6.328 -7.872 -13.463 1.00 94.31 273 GLY A C 1
ATOM 2107 O O . GLY A 1 273 ? -7.524 -7.589 -13.561 1.00 94.31 273 GLY A O 1
ATOM 2108 N N . ALA A 1 274 ? -5.570 -7.353 -12.495 1.00 95.94 274 ALA A N 1
ATOM 2109 C CA . ALA A 1 274 ? -6.049 -6.362 -11.543 1.00 95.94 274 ALA A CA 1
ATOM 2110 C C . ALA A 1 274 ? -5.692 -4.946 -12.013 1.00 95.94 274 ALA A C 1
ATOM 2112 O O . ALA A 1 274 ? -4.545 -4.671 -12.353 1.00 95.94 274 ALA A O 1
ATOM 2113 N N . GLY A 1 275 ? -6.682 -4.052 -12.023 1.00 93.38 275 GLY A N 1
ATOM 2114 C CA . GLY A 1 275 ? -6.462 -2.605 -12.107 1.00 93.38 275 GLY A CA 1
ATOM 2115 C C . GLY A 1 275 ? -6.315 -1.989 -10.715 1.00 93.38 275 GLY A C 1
ATOM 2116 O O . GLY A 1 275 ? -5.849 -2.645 -9.787 1.00 93.38 275 GLY A O 1
ATOM 2117 N N . HIS A 1 276 ? -6.839 -0.778 -10.524 1.00 89.31 276 HIS A N 1
ATOM 2118 C CA . HIS A 1 276 ? -6.850 -0.058 -9.237 1.00 89.31 276 HIS A CA 1
ATOM 2119 C C . HIS A 1 276 ? -7.812 -0.627 -8.170 1.00 89.31 276 HIS A C 1
ATOM 2121 O O . HIS A 1 276 ? -8.248 0.055 -7.245 1.00 89.31 276 HIS A O 1
ATOM 2127 N N . SER A 1 277 ? -8.227 -1.883 -8.308 1.00 92.06 277 SER A N 1
ATOM 2128 C CA . SER A 1 277 ? -9.222 -2.491 -7.431 1.00 92.06 277 SER A CA 1
ATOM 2129 C C . SER A 1 277 ? -8.531 -3.278 -6.324 1.00 92.06 277 SER A C 1
ATOM 2131 O O . SER A 1 277 ? -8.070 -4.397 -6.547 1.00 92.06 277 SER A O 1
ATOM 2133 N N . ALA A 1 278 ? -8.517 -2.722 -5.109 1.00 90.56 278 ALA A N 1
ATOM 2134 C CA . ALA A 1 278 ? -7.984 -3.407 -3.930 1.00 90.56 278 ALA A CA 1
ATOM 2135 C C . ALA A 1 278 ? -8.666 -4.767 -3.689 1.00 90.56 278 ALA A C 1
ATOM 2137 O O . ALA A 1 278 ? -8.006 -5.731 -3.308 1.00 90.56 278 ALA A O 1
ATOM 2138 N N . SER A 1 279 ? -9.971 -4.882 -3.967 1.00 91.88 279 SER A N 1
ATOM 2139 C CA . SER A 1 279 ? -10.682 -6.159 -3.870 1.00 91.88 279 SER A CA 1
ATOM 2140 C C . SER A 1 279 ? -10.162 -7.181 -4.880 1.00 91.88 279 SER A C 1
ATOM 2142 O O . SER A 1 279 ? -9.873 -8.306 -4.481 1.00 91.88 279 SER A O 1
ATOM 2144 N N . LYS A 1 280 ? -9.955 -6.810 -6.153 1.00 94.25 280 LYS A N 1
ATOM 2145 C CA . LYS A 1 280 ? -9.344 -7.713 -7.146 1.00 94.25 280 LYS A CA 1
ATOM 2146 C C . LYS A 1 280 ? -7.923 -8.103 -6.739 1.00 94.25 280 LYS A C 1
ATOM 2148 O O . LYS A 1 280 ? -7.635 -9.295 -6.668 1.00 94.25 280 LYS A O 1
ATOM 2153 N N . VAL A 1 281 ? -7.085 -7.128 -6.377 1.00 95.44 281 VAL A N 1
ATOM 2154 C CA . VAL A 1 281 ? -5.699 -7.349 -5.934 1.00 95.44 281 VAL A CA 1
ATOM 2155 C C . VAL A 1 281 ? -5.644 -8.347 -4.775 1.00 95.44 281 VAL A C 1
ATOM 2157 O O . VAL A 1 281 ? -5.037 -9.408 -4.910 1.00 95.44 281 VAL A O 1
ATOM 2160 N N . TYR A 1 282 ? -6.328 -8.074 -3.663 1.00 95.25 282 TYR A N 1
ATOM 2161 C CA . TYR A 1 282 ? -6.221 -8.886 -2.446 1.00 95.25 282 TYR A CA 1
ATOM 2162 C C . TYR A 1 282 ? -7.136 -10.122 -2.431 1.00 95.25 282 TYR A C 1
ATOM 2164 O O . TYR A 1 282 ? -7.004 -10.994 -1.570 1.00 95.25 282 TYR A O 1
ATOM 2172 N N . SER A 1 283 ? -8.033 -10.261 -3.413 1.00 93.31 283 SER A N 1
ATOM 2173 C CA . SER A 1 283 ? -8.713 -11.534 -3.687 1.00 93.31 283 SER A CA 1
ATOM 2174 C C . SER A 1 283 ? -7.835 -12.534 -4.444 1.00 93.31 283 SER A C 1
ATOM 2176 O O . SER A 1 283 ? -8.120 -13.733 -4.394 1.00 93.31 283 SER A O 1
ATOM 2178 N N . SER A 1 284 ? -6.754 -12.080 -5.089 1.00 95.00 284 SER A N 1
ATOM 2179 C CA . SER A 1 284 ? -5.776 -12.961 -5.731 1.00 95.00 284 SER A CA 1
ATOM 2180 C C . SER A 1 284 ? -4.864 -13.628 -4.698 1.00 95.00 284 SER A C 1
ATOM 2182 O O . SER A 1 284 ? -4.625 -13.091 -3.614 1.00 95.00 284 SER A O 1
ATOM 2184 N N . THR A 1 285 ? -4.341 -14.809 -5.029 1.00 94.12 285 THR A N 1
ATOM 2185 C CA . THR A 1 285 ? -3.359 -15.498 -4.180 1.00 94.12 285 THR A CA 1
ATOM 2186 C C . THR A 1 285 ? -2.110 -14.638 -4.001 1.00 94.12 285 THR A C 1
ATOM 2188 O O . THR A 1 285 ? -1.737 -14.347 -2.871 1.00 94.12 285 THR A O 1
ATOM 2191 N N . VAL A 1 286 ? -1.538 -14.137 -5.098 1.00 95.12 286 VAL A N 1
ATOM 2192 C CA . VAL A 1 286 ? -0.323 -13.306 -5.102 1.00 95.12 286 VAL A CA 1
ATOM 2193 C C . VAL A 1 286 ? -0.490 -12.030 -4.261 1.00 95.12 286 VAL A C 1
ATOM 2195 O O . VAL A 1 286 ? 0.370 -11.716 -3.443 1.00 95.12 286 VAL A O 1
ATOM 2198 N N . GLY A 1 287 ? -1.632 -11.341 -4.356 1.00 95.31 287 GLY A N 1
ATOM 2199 C CA . GLY A 1 287 ? -1.914 -10.174 -3.514 1.00 95.31 287 GLY A CA 1
ATOM 2200 C C . GLY A 1 287 ? -2.030 -10.503 -2.020 1.00 95.31 287 GLY A C 1
ATOM 2201 O O . GLY A 1 287 ? -1.606 -9.705 -1.187 1.00 95.31 287 GLY A O 1
ATOM 2202 N N . ARG A 1 288 ? -2.548 -11.684 -1.649 1.00 95.31 288 ARG A N 1
ATOM 2203 C CA . ARG A 1 288 ? -2.539 -12.137 -0.243 1.00 95.31 288 ARG A CA 1
ATOM 2204 C C . ARG A 1 288 ? -1.140 -12.502 0.237 1.00 95.31 288 ARG A C 1
ATOM 2206 O O . ARG A 1 288 ? -0.806 -12.167 1.368 1.00 95.31 288 ARG A O 1
ATOM 2213 N N . TYR A 1 289 ? -0.320 -13.135 -0.601 1.00 94.12 289 TYR A N 1
ATOM 2214 C CA . TYR A 1 289 ? 1.090 -13.376 -0.279 1.00 94.12 289 TYR A CA 1
ATOM 2215 C C . TYR A 1 289 ? 1.818 -12.059 -0.010 1.00 94.12 289 TYR A C 1
ATOM 2217 O O . TYR A 1 289 ? 2.498 -11.938 1.006 1.00 94.12 289 TYR A O 1
ATOM 2225 N N . ALA A 1 290 ? 1.580 -11.033 -0.830 1.00 95.00 290 ALA A N 1
ATOM 2226 C CA . ALA A 1 290 ? 2.151 -9.714 -0.589 1.00 95.00 290 ALA A CA 1
ATOM 2227 C C . ALA A 1 290 ? 1.757 -9.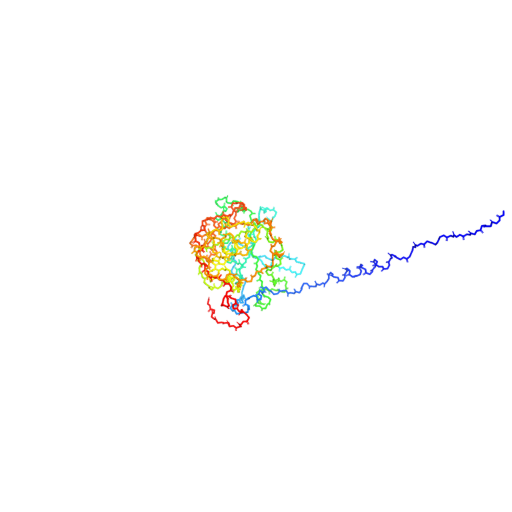130 0.776 1.00 95.00 290 ALA A C 1
ATOM 2229 O O . ALA A 1 290 ? 2.575 -8.481 1.415 1.00 95.00 290 ALA A O 1
ATOM 2230 N N . LEU A 1 291 ? 0.542 -9.375 1.269 1.00 93.69 291 LEU A N 1
ATOM 2231 C CA . LEU A 1 291 ? 0.117 -8.882 2.584 1.00 93.69 291 LEU A CA 1
ATOM 2232 C C . LEU A 1 291 ? 0.642 -9.718 3.754 1.00 93.69 291 LEU A C 1
ATOM 2234 O O . LEU A 1 291 ? 1.042 -9.153 4.769 1.00 93.69 291 LEU A O 1
ATOM 2238 N N . PHE A 1 292 ? 0.622 -11.045 3.633 1.00 94.94 292 PHE A N 1
ATOM 2239 C CA . PHE A 1 292 ? 0.722 -11.931 4.797 1.00 94.94 292 PHE A CA 1
ATOM 2240 C C . PHE A 1 292 ? 1.951 -12.837 4.810 1.00 94.94 292 PHE A C 1
ATOM 2242 O O . PHE A 1 292 ? 2.263 -13.387 5.860 1.00 94.94 292 PHE A O 1
ATOM 2249 N N . ALA A 1 293 ? 2.673 -12.998 3.699 1.00 93.19 293 ALA A N 1
ATOM 2250 C CA . ALA A 1 293 ? 3.936 -13.735 3.714 1.00 93.19 293 ALA A CA 1
ATOM 2251 C C . ALA A 1 293 ? 5.016 -12.964 4.487 1.00 93.19 293 ALA A C 1
ATOM 2253 O O . ALA A 1 293 ? 4.891 -11.757 4.712 1.00 93.19 293 ALA A O 1
ATOM 2254 N N . ASP A 1 294 ? 6.098 -13.641 4.859 1.00 91.19 294 ASP A N 1
ATOM 2255 C CA . ASP A 1 294 ? 7.294 -12.972 5.374 1.00 91.19 294 ASP A CA 1
ATOM 2256 C C . ASP A 1 294 ? 7.909 -12.073 4.297 1.00 91.19 294 ASP A C 1
ATOM 2258 O O . ASP A 1 294 ? 7.760 -12.342 3.105 1.00 91.19 294 ASP A O 1
ATOM 2262 N N . GLN A 1 295 ? 8.620 -11.013 4.700 1.00 89.00 295 GLN A N 1
ATOM 2263 C CA . GLN A 1 295 ? 9.134 -10.002 3.764 1.00 89.00 295 GLN A CA 1
ATOM 2264 C C . GLN A 1 295 ? 9.978 -10.611 2.633 1.00 89.00 295 GLN A C 1
ATOM 2266 O O . GLN A 1 295 ? 9.850 -10.200 1.491 1.00 89.00 295 GLN A O 1
ATOM 2271 N N . ALA A 1 296 ? 10.807 -11.618 2.918 1.00 88.25 296 ALA A N 1
ATOM 2272 C CA . ALA A 1 296 ? 11.631 -12.269 1.896 1.00 88.25 296 ALA A CA 1
ATOM 2273 C C . ALA A 1 296 ? 10.803 -12.973 0.800 1.00 88.25 296 ALA A C 1
ATOM 2275 O O . ALA A 1 296 ? 11.280 -13.146 -0.317 1.00 88.25 296 ALA A O 1
ATOM 2276 N N . ASN A 1 297 ? 9.558 -13.341 1.113 1.00 90.12 297 ASN A N 1
ATOM 2277 C CA . ASN A 1 297 ? 8.652 -14.102 0.253 1.00 90.12 297 ASN A CA 1
ATOM 2278 C C . ASN A 1 297 ? 7.430 -13.279 -0.194 1.00 90.12 297 ASN A C 1
ATOM 2280 O O . ASN A 1 297 ? 6.506 -13.825 -0.794 1.00 90.12 297 ASN A O 1
ATOM 2284 N N . SER A 1 298 ? 7.384 -11.980 0.126 1.00 91.00 298 SER A N 1
ATOM 2285 C CA . SER A 1 298 ? 6.248 -11.108 -0.197 1.00 91.00 298 SER A CA 1
ATOM 2286 C C . SER A 1 298 ? 6.351 -10.435 -1.562 1.00 91.00 298 SER A C 1
ATOM 2288 O O . SER A 1 298 ? 5.441 -9.697 -1.943 1.00 91.00 298 SER A O 1
ATOM 2290 N N . GLY A 1 299 ? 7.455 -10.648 -2.282 1.00 92.00 299 GLY A N 1
ATOM 2291 C CA . GLY A 1 299 ? 7.583 -10.291 -3.691 1.00 92.00 299 GLY A CA 1
ATOM 2292 C C . GLY A 1 299 ? 7.072 -11.412 -4.591 1.00 92.00 299 GLY A C 1
ATOM 2293 O O . GLY A 1 299 ? 7.191 -12.588 -4.251 1.00 92.00 299 GLY A O 1
ATOM 2294 N N . GLY A 1 300 ? 6.504 -11.067 -5.744 1.00 92.38 300 GLY A N 1
ATOM 2295 C CA . GLY A 1 300 ? 5.951 -12.078 -6.639 1.00 92.38 300 GLY A CA 1
ATOM 2296 C C . GLY A 1 300 ? 5.318 -11.545 -7.917 1.00 92.38 300 GLY A C 1
ATOM 2297 O O . GLY A 1 300 ? 5.125 -10.345 -8.110 1.00 92.38 300 GLY A O 1
ATOM 2298 N N . GLY A 1 301 ? 4.964 -12.486 -8.790 1.00 92.75 301 GLY A N 1
ATOM 2299 C CA . GLY A 1 301 ? 4.481 -12.202 -10.138 1.00 92.75 301 GLY A CA 1
ATOM 2300 C C . GLY A 1 301 ? 5.616 -11.928 -11.128 1.00 92.75 301 GLY A C 1
ATOM 2301 O O . GLY A 1 301 ? 6.771 -11.730 -10.755 1.00 92.75 301 GLY A O 1
ATOM 2302 N N . THR A 1 302 ? 5.274 -11.936 -12.412 1.00 94.19 302 THR A N 1
ATOM 2303 C CA . THR A 1 302 ? 6.202 -11.633 -13.506 1.00 94.19 302 THR A CA 1
ATOM 2304 C C . THR A 1 302 ? 5.855 -10.266 -14.063 1.00 94.19 302 THR A C 1
ATOM 2306 O O . THR A 1 302 ? 4.703 -10.030 -14.422 1.00 94.19 302 THR A O 1
ATOM 2309 N N . VAL A 1 303 ? 6.839 -9.369 -14.128 1.00 94.69 303 VAL A N 1
ATOM 2310 C CA . VAL A 1 303 ? 6.690 -8.060 -14.775 1.00 94.69 303 VAL A CA 1
ATOM 2311 C C . VAL A 1 303 ? 6.851 -8.264 -16.286 1.00 94.69 303 VAL A C 1
ATOM 2313 O O . VAL A 1 303 ? 7.942 -8.667 -16.708 1.00 94.69 303 VAL A O 1
ATOM 2316 N N . PRO A 1 304 ? 5.800 -8.035 -17.103 1.00 95.12 304 PRO A N 1
ATOM 2317 C CA . PRO A 1 304 ? 5.933 -8.004 -18.557 1.00 95.12 304 PRO A CA 1
ATOM 2318 C C . PRO A 1 304 ? 6.971 -6.971 -18.992 1.00 95.12 304 PRO A C 1
ATOM 2320 O O . PRO A 1 304 ? 7.285 -6.052 -18.238 1.00 95.12 304 PRO A O 1
ATOM 2323 N N . ASP A 1 305 ? 7.488 -7.103 -20.209 1.00 93.31 305 ASP A N 1
ATOM 2324 C CA . ASP A 1 305 ? 8.402 -6.099 -20.741 1.00 93.31 305 ASP A CA 1
ATOM 2325 C C . ASP A 1 305 ? 7.659 -4.787 -21.039 1.00 93.31 305 ASP A C 1
ATOM 2327 O O . ASP A 1 305 ? 6.970 -4.649 -22.048 1.00 93.31 305 ASP A O 1
ATOM 2331 N N . PHE A 1 306 ? 7.808 -3.824 -20.131 1.00 91.31 306 PHE A N 1
ATOM 2332 C CA . PHE A 1 306 ? 7.315 -2.456 -20.255 1.00 91.31 306 PHE A CA 1
ATOM 2333 C C . PHE A 1 306 ? 8.442 -1.462 -20.552 1.00 91.31 306 PHE A C 1
ATOM 2335 O O . PHE A 1 306 ? 8.229 -0.250 -20.482 1.00 91.31 306 PHE A O 1
ATOM 2342 N N . SER A 1 307 ? 9.645 -1.939 -20.887 1.00 84.69 307 SER A N 1
ATOM 2343 C CA . SER A 1 307 ? 10.813 -1.085 -21.142 1.00 84.69 307 SER A CA 1
ATOM 2344 C C . SER A 1 307 ? 10.562 -0.054 -22.248 1.00 84.69 307 SER A C 1
ATOM 2346 O O . SER A 1 307 ? 11.089 1.059 -22.192 1.00 84.69 307 SER A O 1
ATOM 2348 N N . ASN A 1 308 ? 9.690 -0.397 -23.202 1.00 82.25 308 ASN A N 1
ATOM 2349 C CA . ASN A 1 308 ? 9.338 0.439 -24.344 1.00 82.25 308 ASN A CA 1
ATOM 2350 C C . ASN A 1 308 ? 8.163 1.398 -24.094 1.00 82.25 308 ASN A C 1
ATOM 2352 O O . ASN A 1 308 ? 7.916 2.275 -24.915 1.00 82.25 308 ASN A O 1
ATOM 2356 N N . GLU A 1 309 ? 7.446 1.289 -22.972 1.00 81.88 309 GLU A N 1
ATOM 2357 C CA . GLU A 1 309 ? 6.230 2.085 -22.751 1.00 81.88 309 GLU A CA 1
ATOM 2358 C C . GLU A 1 309 ? 6.488 3.544 -22.331 1.00 81.88 309 GLU A C 1
ATOM 2360 O O . GLU A 1 309 ? 5.549 4.331 -22.275 1.00 81.88 309 GLU A O 1
ATOM 2365 N N . LEU A 1 310 ? 7.738 3.923 -22.032 1.00 72.44 310 LEU A N 1
ATOM 2366 C CA . LEU A 1 310 ? 8.128 5.294 -21.651 1.00 72.44 310 LEU A CA 1
ATOM 2367 C C . LEU A 1 310 ? 9.385 5.795 -22.385 1.00 72.44 310 LEU A C 1
ATOM 2369 O O . LEU A 1 310 ? 10.085 6.687 -21.898 1.00 72.44 310 LEU A O 1
ATOM 2373 N N . ILE A 1 311 ? 9.716 5.228 -23.547 1.00 55.44 311 ILE A N 1
ATOM 2374 C CA . ILE A 1 311 ? 10.851 5.718 -24.340 1.00 55.44 311 ILE A CA 1
ATOM 2375 C C . ILE A 1 311 ? 10.485 7.093 -24.908 1.00 55.44 311 ILE A C 1
ATOM 2377 O O . ILE A 1 311 ? 9.623 7.202 -25.770 1.00 55.44 311 ILE A O 1
ATOM 2381 N N . GLY A 1 312 ? 11.139 8.146 -24.409 1.00 48.56 312 GLY A N 1
ATOM 2382 C CA . GLY A 1 312 ? 10.879 9.529 -24.832 1.00 48.56 312 GLY A CA 1
ATOM 2383 C C . GLY A 1 312 ? 10.071 10.367 -23.844 1.00 48.56 312 GLY A C 1
ATOM 2384 O O . GLY A 1 312 ? 9.999 11.574 -24.038 1.00 48.56 312 GLY A O 1
ATOM 2385 N N . TYR A 1 313 ? 9.567 9.781 -22.748 1.00 51.88 313 TYR A N 1
ATOM 2386 C CA . TYR A 1 313 ? 9.127 10.556 -21.583 1.00 51.88 313 TYR A CA 1
ATOM 2387 C C . TYR A 1 313 ? 10.368 11.135 -20.894 1.00 51.88 313 TYR A C 1
ATOM 2389 O O . TYR A 1 313 ? 10.936 10.586 -19.953 1.00 51.88 313 TYR A O 1
ATOM 2397 N N . THR A 1 314 ? 10.879 12.212 -21.474 1.00 49.88 314 THR A N 1
ATOM 2398 C CA . THR A 1 314 ? 11.754 13.146 -20.787 1.00 49.88 314 THR A CA 1
ATOM 2399 C C . THR A 1 314 ? 10.859 14.153 -20.087 1.00 49.88 314 THR A C 1
ATOM 2401 O O . THR A 1 314 ? 9.765 14.435 -20.568 1.00 49.88 314 THR A O 1
ATOM 2404 N N . ALA A 1 315 ? 11.319 14.724 -18.979 1.00 45.66 315 ALA A N 1
ATOM 2405 C CA . ALA A 1 315 ? 10.802 16.000 -18.498 1.00 45.66 315 ALA A CA 1
ATOM 2406 C C . ALA A 1 315 ? 11.077 17.086 -19.564 1.00 45.66 315 ALA A C 1
ATOM 2408 O O . ALA A 1 315 ? 11.948 17.931 -19.384 1.00 45.66 315 ALA A O 1
ATOM 2409 N N . ASP A 1 316 ? 10.443 17.003 -20.733 1.00 43.53 316 ASP A N 1
ATOM 2410 C C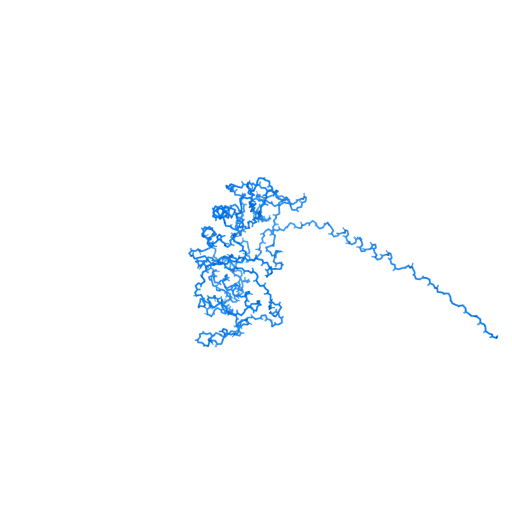A . ASP A 1 316 ? 10.398 18.098 -21.685 1.00 43.53 316 ASP A CA 1
ATOM 2411 C C . ASP A 1 316 ? 9.479 19.191 -21.126 1.00 43.53 316 ASP A C 1
ATOM 2413 O O . ASP A 1 316 ? 8.797 19.003 -20.116 1.00 43.53 316 ASP A O 1
ATOM 2417 N N . ALA A 1 317 ? 9.474 20.365 -21.753 1.00 43.38 317 ALA A N 1
ATOM 2418 C CA . ALA A 1 317 ? 8.669 21.490 -21.285 1.00 43.38 317 ALA A CA 1
ATOM 2419 C C . ALA A 1 317 ? 7.158 21.169 -21.198 1.00 43.3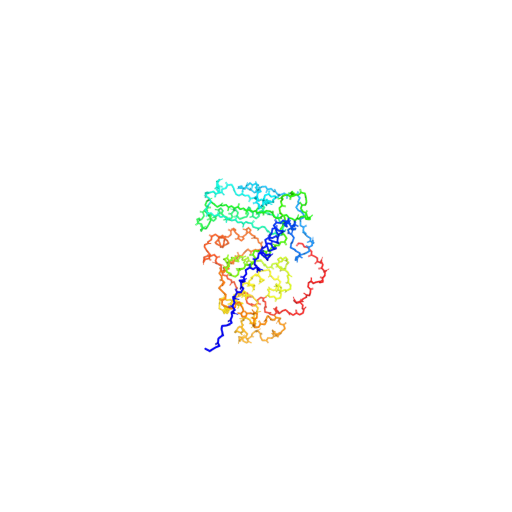8 317 ALA A C 1
ATOM 2421 O O . ALA A 1 317 ? 6.443 21.856 -20.474 1.00 43.38 317 ALA A O 1
ATOM 2422 N N . ALA A 1 318 ? 6.672 20.127 -21.889 1.00 45.66 318 ALA A N 1
ATOM 2423 C CA . ALA A 1 318 ? 5.283 19.682 -21.817 1.00 45.66 318 ALA A CA 1
ATOM 2424 C C . ALA A 1 318 ? 5.025 18.759 -20.609 1.00 45.66 318 ALA A C 1
ATOM 2426 O O . ALA A 1 318 ? 4.003 18.905 -19.941 1.00 45.66 318 ALA A O 1
ATOM 2427 N N . GLY A 1 319 ? 5.949 17.847 -20.282 1.00 46.66 319 GLY A N 1
ATOM 2428 C CA . GLY A 1 319 ? 5.890 16.991 -19.087 1.00 46.66 319 GLY A CA 1
ATOM 2429 C C . GLY A 1 319 ? 6.281 17.706 -17.786 1.00 46.66 319 GLY A C 1
ATOM 2430 O O . GLY A 1 319 ? 5.834 17.323 -16.704 1.00 46.66 319 GLY A O 1
ATOM 2431 N N . ALA A 1 320 ? 7.075 18.771 -17.897 1.00 44.38 320 ALA A N 1
ATOM 2432 C CA . ALA A 1 320 ? 7.409 19.716 -16.836 1.00 44.38 320 ALA A CA 1
ATOM 2433 C C . ALA A 1 320 ? 6.460 20.927 -16.807 1.00 44.38 320 ALA A C 1
ATOM 2435 O O . ALA A 1 320 ? 6.855 21.982 -16.308 1.00 44.38 320 ALA A O 1
ATOM 2436 N N . LYS A 1 321 ? 5.232 20.798 -17.347 1.00 43.16 321 LYS A N 1
ATOM 2437 C CA . LYS A 1 321 ? 4.189 21.813 -17.165 1.00 43.16 321 LYS A CA 1
ATOM 2438 C C . LYS A 1 321 ? 4.135 22.189 -15.685 1.00 43.16 321 LYS A C 1
ATOM 2440 O O . LYS A 1 321 ? 4.125 21.316 -14.813 1.00 43.16 321 LYS A O 1
ATOM 2445 N N . SER A 1 322 ? 4.160 23.490 -15.428 1.00 42.25 322 SER A N 1
ATOM 2446 C CA . SER A 1 322 ? 3.884 24.025 -14.108 1.00 42.25 322 SER A CA 1
ATOM 2447 C C . SER A 1 322 ? 2.464 23.602 -13.750 1.00 42.25 322 SER A C 1
ATOM 2449 O O . SER A 1 322 ? 1.520 23.980 -14.431 1.00 42.25 322 SER A O 1
ATOM 2451 N N . TYR A 1 323 ? 2.305 22.765 -12.728 1.00 44.25 323 TYR A N 1
ATOM 2452 C CA . TYR A 1 323 ? 0.980 22.470 -12.172 1.00 44.25 323 TYR A CA 1
ATOM 2453 C C . TYR A 1 323 ? 0.543 23.578 -11.190 1.00 44.25 323 TYR A C 1
ATOM 2455 O O . TYR A 1 323 ? -0.414 23.389 -10.451 1.00 44.25 323 TYR A O 1
ATOM 2463 N N . ASP A 1 324 ? 1.243 24.725 -11.179 1.00 43.34 324 ASP A N 1
ATOM 2464 C CA . ASP A 1 324 ? 0.803 25.954 -10.500 1.00 43.34 324 ASP A CA 1
ATOM 2465 C C . ASP A 1 324 ? -0.277 26.704 -11.304 1.00 43.34 324 ASP A C 1
ATOM 2467 O O . ASP A 1 324 ? -0.855 27.680 -10.822 1.00 43.34 324 ASP A O 1
ATOM 2471 N N . ASP A 1 325 ? -0.558 26.261 -12.529 1.00 41.78 325 ASP A N 1
ATOM 2472 C CA . ASP A 1 325 ? -1.574 26.850 -13.385 1.00 41.78 325 ASP A CA 1
ATOM 2473 C C . ASP A 1 325 ? -2.916 26.237 -12.958 1.00 41.78 325 ASP A C 1
ATOM 2475 O O . ASP A 1 325 ? -3.189 25.082 -13.276 1.00 41.78 325 ASP A O 1
ATOM 2479 N N . GLY A 1 326 ? -3.703 26.978 -12.168 1.00 44.91 326 GLY A N 1
ATOM 2480 C CA . GLY A 1 326 ? -5.003 26.580 -11.607 1.00 44.91 326 GLY A CA 1
ATOM 2481 C C . GLY A 1 326 ? -6.094 26.306 -12.646 1.00 44.91 326 GLY A C 1
ATOM 2482 O O . GLY A 1 326 ? -7.111 26.993 -12.676 1.00 44.91 326 GLY A O 1
ATOM 2483 N N . ASP A 1 327 ? -5.862 25.323 -13.510 1.00 41.31 327 ASP A N 1
ATOM 2484 C CA . ASP A 1 327 ? -6.813 24.815 -14.486 1.00 41.31 327 ASP A CA 1
ATOM 2485 C C . ASP A 1 327 ? -7.446 23.537 -13.923 1.00 41.31 327 ASP A C 1
ATOM 2487 O O . ASP A 1 327 ? -7.026 22.408 -14.187 1.00 41.31 327 ASP A O 1
ATOM 2491 N N . ASP A 1 328 ? -8.448 23.771 -13.076 1.00 43.19 328 ASP A N 1
ATOM 2492 C CA . ASP A 1 328 ? -9.341 22.806 -12.431 1.00 43.19 328 ASP A CA 1
ATOM 2493 C C . ASP A 1 328 ? -10.339 22.194 -13.445 1.00 43.19 328 ASP A C 1
ATOM 2495 O O . ASP A 1 328 ? -11.549 22.141 -13.216 1.00 43.19 328 ASP A O 1
ATOM 2499 N N . GLY A 1 329 ? -9.844 21.788 -14.615 1.00 41.50 329 GLY A N 1
ATOM 2500 C CA . GLY A 1 329 ? -10.649 21.281 -15.721 1.00 41.50 329 GLY A CA 1
ATOM 2501 C C . GLY A 1 329 ? -10.765 19.757 -15.735 1.00 41.50 329 GLY A C 1
ATOM 2502 O O . GLY A 1 329 ? -9.833 19.070 -16.151 1.00 41.50 329 GLY A O 1
ATOM 2503 N N . ASP A 1 330 ? -11.958 19.283 -15.378 1.00 33.19 330 ASP A N 1
ATOM 2504 C CA . ASP A 1 330 ? -12.568 17.980 -15.689 1.00 33.19 330 ASP A CA 1
ATOM 2505 C C . ASP A 1 330 ? -12.291 16.806 -14.724 1.00 33.19 330 ASP A C 1
ATOM 2507 O O . ASP A 1 330 ? -11.476 15.905 -14.953 1.00 33.19 3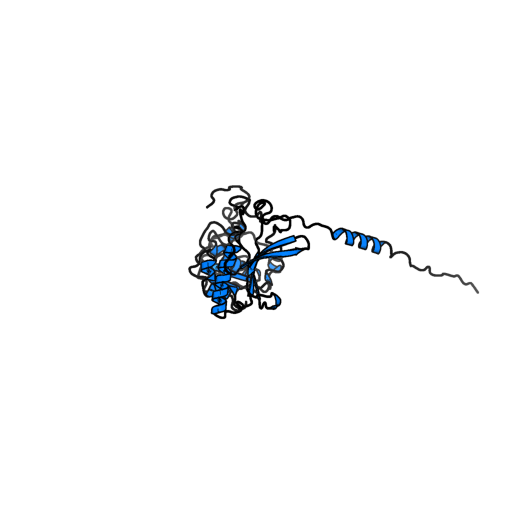30 ASP A O 1
ATOM 2511 N N . ASP A 1 331 ? -13.092 16.825 -13.653 1.00 35.84 331 ASP A N 1
ATOM 2512 C CA . ASP A 1 331 ? -13.430 15.724 -12.749 1.00 35.84 331 ASP A CA 1
ATOM 2513 C C . ASP A 1 331 ? -14.343 14.670 -13.415 1.00 35.84 331 ASP A C 1
ATOM 2515 O O . ASP A 1 331 ? -15.334 15.027 -14.047 1.00 35.84 331 ASP A O 1
ATOM 2519 N N . ASP A 1 332 ? -14.047 13.382 -13.175 1.00 34.78 332 ASP A N 1
ATOM 2520 C CA . ASP A 1 332 ? -15.012 12.273 -12.990 1.00 34.78 332 ASP A CA 1
ATOM 2521 C C . ASP A 1 332 ? -14.366 11.085 -12.224 1.00 34.78 332 ASP A C 1
ATOM 2523 O O . ASP A 1 332 ? -13.222 10.666 -12.545 1.00 34.78 332 ASP A O 1
#

Mean predicted aligned error: 12.53 Å